Protein AF-A0A355PI67-F1 (afdb_monomer)

Solvent-accessible surface area (backbone atoms only — not comparable to full-atom values): 13854 Å² total; per-residue (Å²): 135,68,58,83,78,66,52,85,68,63,72,88,72,56,87,93,51,73,92,60,83,70,63,85,85,59,64,86,74,69,54,51,28,32,31,43,39,22,40,78,47,79,84,46,43,64,59,50,51,55,49,51,53,61,47,36,57,78,35,84,57,55,44,74,45,84,38,79,30,98,84,62,44,62,33,32,38,36,29,20,75,35,66,70,55,44,54,53,52,50,53,44,43,37,70,77,65,73,45,63,70,45,71,40,78,61,35,44,54,30,44,33,37,30,70,88,75,49,80,46,80,41,60,48,64,77,72,58,71,65,69,90,52,47,67,44,47,19,43,38,30,21,44,32,43,36,40,30,45,65,92,36,45,69,61,52,51,53,53,38,49,76,48,69,32,45,81,76,48,77,44,81,58,86,72,32,31,40,38,33,30,40,31,42,43,63,52,49,61,68,53,41,64,61,51,47,25,59,73,37,76,58,61,41,47,81,48,72,44,85,69,48,75,42,82,49,66,66,40,80,47,80,41,64,60,98,81,43,76,35,61,75,65,33,41,76,42,50,54,93,81,103

Secondary structure (DSSP, 8-state):
--GGGS-TT-----TT---PPPPTT--PPPP-EEEEEEESSGGGHHHHHHHHHHHHHH-TT-EEEEEEETTTEEEEEEEESSHHHHHHHHHHHHHHH---EEEPPPEE-EEEEETTS-EEEES-GGGPPPTTTEEEEEEEEEEEEEEEEGGGHHHHHHHHHHTT-EEEEEEEETTEEEEEEEEEHHHIIIIIHHHHHHHTTT--EEEEEEEEEEE--EEEE--EETTEE-GGG-EEEEGGG-

Structure (mmCIF, N/CA/C/O backbone):
data_AF-A0A355PI67-F1
#
_entry.id   AF-A0A355PI67-F1
#
loop_
_atom_site.group_PDB
_atom_site.id
_atom_site.type_symbol
_atom_site.label_atom_id
_atom_site.label_alt_id
_atom_site.label_comp_id
_atom_site.label_asym_id
_atom_site.label_entity_id
_atom_site.label_seq_id
_atom_site.pdbx_PDB_ins_code
_atom_site.Cartn_x
_atom_site.Cartn_y
_atom_site.Cartn_z
_atom_site.occupancy
_atom_site.B_iso_or_equiv
_atom_site.auth_seq_id
_atom_site.aut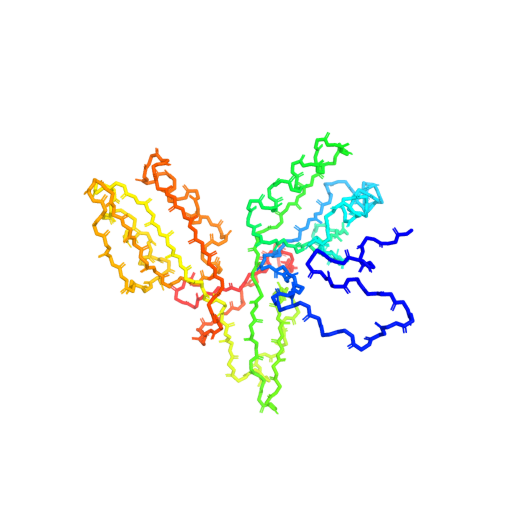h_comp_id
_atom_site.auth_asym_id
_atom_site.auth_atom_id
_atom_site.pdbx_PDB_model_num
ATOM 1 N N . LYS A 1 1 ? 30.418 1.579 0.665 1.00 45.19 1 LYS A N 1
ATOM 2 C CA . LYS A 1 1 ? 30.036 0.902 1.930 1.00 45.19 1 LYS A CA 1
ATOM 3 C C . LYS A 1 1 ? 28.521 0.890 1.939 1.00 45.19 1 LYS A C 1
ATOM 5 O O . LYS A 1 1 ? 27.939 1.943 2.139 1.00 45.19 1 LYS A O 1
ATOM 10 N N . GLU A 1 2 ? 27.931 -0.240 1.571 1.00 54.44 2 GLU A N 1
ATOM 11 C CA . GLU A 1 2 ? 26.489 -0.377 1.358 1.00 54.44 2 GLU A CA 1
ATOM 12 C C . GLU A 1 2 ? 25.744 -0.382 2.691 1.00 54.44 2 GLU A C 1
ATOM 14 O O . GLU A 1 2 ? 26.162 -1.041 3.644 1.00 54.44 2 GLU A O 1
ATOM 19 N N . ILE A 1 3 ? 24.643 0.358 2.753 1.00 58.34 3 ILE A N 1
ATOM 20 C CA . ILE A 1 3 ? 23.847 0.539 3.974 1.00 58.34 3 ILE A CA 1
ATOM 21 C C . ILE A 1 3 ? 23.023 -0.729 4.271 1.00 58.34 3 ILE A C 1
ATOM 23 O O . ILE A 1 3 ? 22.773 -1.054 5.429 1.00 58.34 3 ILE A O 1
ATOM 27 N N . HIS A 1 4 ? 22.787 -1.563 3.250 1.00 62.28 4 HIS A N 1
ATOM 28 C CA . HIS A 1 4 ? 22.242 -2.919 3.383 1.00 62.28 4 HIS A CA 1
ATOM 29 C C . HIS A 1 4 ? 23.135 -3.898 4.170 1.00 62.28 4 HIS A C 1
ATOM 31 O O . HIS A 1 4 ? 22.657 -4.952 4.584 1.00 62.28 4 HIS A O 1
ATOM 37 N N . GLY A 1 5 ? 24.414 -3.576 4.401 1.00 66.62 5 GLY A N 1
ATOM 38 C CA . GLY A 1 5 ? 25.332 -4.433 5.158 1.00 66.62 5 GLY A CA 1
ATOM 39 C C . GLY A 1 5 ? 25.111 -4.427 6.677 1.00 66.62 5 GLY A C 1
ATOM 40 O O . GLY A 1 5 ? 25.683 -5.268 7.367 1.00 66.62 5 GLY A O 1
ATOM 41 N N . ALA A 1 6 ? 24.317 -3.486 7.201 1.00 71.81 6 ALA A N 1
ATOM 42 C CA . ALA A 1 6 ? 24.002 -3.369 8.627 1.00 71.81 6 ALA A CA 1
ATOM 43 C C . ALA A 1 6 ? 22.543 -2.904 8.823 1.00 71.81 6 ALA A C 1
ATOM 45 O O . ALA A 1 6 ? 22.304 -1.732 9.123 1.00 71.81 6 ALA A O 1
ATOM 46 N N . PRO A 1 7 ? 21.557 -3.795 8.617 1.00 71.19 7 PRO A N 1
ATOM 47 C CA . PRO A 1 7 ? 20.151 -3.426 8.692 1.00 71.19 7 PRO A CA 1
ATOM 48 C C . PRO A 1 7 ? 19.729 -3.048 10.121 1.00 71.19 7 PRO A C 1
ATOM 50 O O . PRO A 1 7 ? 20.274 -3.535 11.116 1.00 71.19 7 PRO A O 1
ATOM 53 N N . VAL A 1 8 ? 18.739 -2.157 10.227 1.00 72.94 8 VAL A N 1
ATOM 54 C CA . VAL A 1 8 ? 18.252 -1.642 11.516 1.00 72.94 8 VAL A CA 1
ATOM 55 C C . VAL A 1 8 ? 17.683 -2.785 12.358 1.00 72.94 8 VAL A C 1
ATOM 57 O O . VAL A 1 8 ? 16.780 -3.495 11.925 1.00 72.94 8 VAL A O 1
ATOM 60 N N . GLY A 1 9 ? 18.209 -2.949 13.573 1.00 76.00 9 GLY A N 1
ATOM 61 C CA . GLY A 1 9 ? 17.817 -4.015 14.501 1.00 76.00 9 GLY A CA 1
ATOM 62 C C . GLY A 1 9 ? 18.665 -5.291 14.420 1.00 76.00 9 GLY A C 1
ATOM 63 O O . GLY A 1 9 ? 18.404 -6.218 15.184 1.00 76.00 9 GLY A O 1
ATOM 64 N N . ASP A 1 10 ? 19.670 -5.360 13.540 1.00 78.62 10 ASP A N 1
ATOM 65 C CA . ASP A 1 10 ? 20.583 -6.507 13.475 1.00 78.62 10 ASP A CA 1
ATOM 66 C C . ASP A 1 10 ? 21.558 -6.551 14.668 1.00 78.62 10 ASP A C 1
ATOM 68 O O . ASP A 1 10 ? 21.791 -5.564 15.371 1.00 78.62 10 ASP A O 1
ATOM 72 N N . THR A 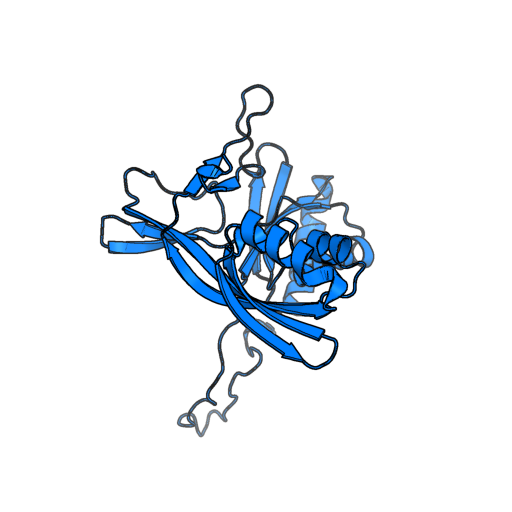1 11 ? 22.140 -7.723 14.915 1.00 82.19 11 THR A N 1
ATOM 73 C CA . THR A 1 11 ? 23.066 -7.969 16.026 1.00 82.19 11 THR A CA 1
ATOM 74 C C . THR A 1 11 ? 24.507 -8.018 15.531 1.00 82.19 11 THR A C 1
ATOM 76 O O . THR A 1 11 ? 24.921 -8.972 14.875 1.00 82.19 11 THR A O 1
ATOM 79 N N . ILE A 1 12 ? 25.311 -7.022 15.910 1.00 83.25 12 ILE A N 1
ATOM 80 C CA . ILE A 1 12 ? 26.750 -7.006 15.621 1.00 83.25 12 ILE A CA 1
ATOM 81 C C . ILE A 1 12 ? 27.499 -7.725 16.750 1.00 83.25 12 ILE A C 1
ATOM 83 O O . ILE A 1 12 ? 27.476 -7.282 17.897 1.00 83.25 12 ILE A O 1
ATOM 87 N N . THR A 1 13 ? 28.198 -8.816 16.422 1.00 86.19 13 THR A N 1
ATOM 88 C CA . THR A 1 13 ? 29.104 -9.523 17.344 1.00 86.19 13 THR A CA 1
ATOM 89 C C . THR A 1 13 ? 30.553 -9.477 16.858 1.00 86.19 13 THR A C 1
ATOM 91 O O . THR A 1 13 ? 30.842 -9.232 15.687 1.00 86.19 13 THR A O 1
ATOM 94 N N . HIS A 1 14 ? 31.492 -9.705 17.773 1.00 84.19 14 HIS A N 1
ATOM 95 C CA . HIS A 1 14 ? 32.915 -9.739 17.469 1.00 84.19 14 HIS A CA 1
ATOM 96 C C . HIS A 1 14 ? 33.284 -11.027 16.712 1.00 84.19 14 HIS A C 1
ATOM 98 O O . HIS A 1 14 ? 32.865 -12.116 17.095 1.00 84.19 14 HIS A O 1
ATOM 104 N N . THR A 1 15 ? 34.156 -10.947 15.699 1.00 83.31 15 THR A N 1
ATOM 105 C CA . THR A 1 15 ? 34.563 -12.109 14.873 1.00 83.31 15 THR A CA 1
ATOM 106 C C . THR A 1 15 ? 35.161 -13.264 15.689 1.00 83.31 15 THR A C 1
ATOM 108 O O . THR A 1 15 ? 35.073 -14.420 15.295 1.00 83.31 15 THR A O 1
ATOM 111 N N . LYS A 1 16 ? 35.768 -12.960 16.846 1.00 85.00 16 LYS A N 1
ATOM 112 C CA . LYS A 1 16 ? 36.339 -13.963 17.772 1.00 85.00 16 LYS A CA 1
ATOM 113 C C . LYS A 1 16 ? 35.292 -14.704 18.620 1.00 85.00 16 LYS A C 1
ATOM 115 O O . LYS A 1 16 ? 35.641 -15.693 19.251 1.00 85.00 16 LYS A O 1
ATOM 120 N N . THR A 1 17 ? 34.050 -14.228 18.656 1.00 75.50 17 THR A N 1
ATOM 121 C CA . THR A 1 17 ? 32.929 -14.812 19.412 1.00 75.50 17 THR A CA 1
ATOM 122 C C . THR A 1 17 ? 31.673 -14.837 18.530 1.00 75.50 17 THR A C 1
ATOM 124 O O . THR A 1 17 ? 30.753 -14.044 18.745 1.00 75.50 17 THR A O 1
ATOM 127 N N . PRO A 1 18 ? 31.642 -15.706 17.502 1.00 73.31 18 PRO A N 1
ATOM 128 C CA . PRO A 1 18 ? 30.525 -15.794 16.560 1.00 73.31 18 PRO A CA 1
ATOM 129 C C . PRO A 1 18 ? 29.272 -16.447 17.165 1.00 73.31 18 PRO A C 1
ATOM 131 O O . PRO A 1 18 ? 28.170 -16.178 16.699 1.00 73.31 18 PRO A O 1
ATOM 134 N N . ASP A 1 19 ? 29.418 -17.238 18.231 1.00 76.94 19 ASP A N 1
ATOM 135 C CA . ASP A 1 19 ? 28.331 -18.001 18.863 1.00 76.94 19 ASP A CA 1
ATOM 136 C C . ASP A 1 19 ? 27.479 -17.162 19.836 1.00 76.94 19 ASP A C 1
ATOM 138 O O . ASP A 1 19 ? 27.103 -17.616 20.918 1.00 76.94 19 ASP A O 1
ATOM 142 N N . VAL A 1 20 ? 27.190 -15.907 19.480 1.00 79.44 20 VAL A N 1
ATOM 143 C CA . VAL A 1 20 ? 26.272 -15.053 20.244 1.00 79.44 20 VAL A CA 1
ATOM 144 C C . VAL A 1 20 ? 24.878 -15.171 19.627 1.00 79.44 20 VAL A C 1
ATOM 146 O O . VAL A 1 20 ? 24.725 -14.925 18.427 1.00 79.44 20 VAL A O 1
ATOM 149 N N . PRO A 1 21 ? 23.846 -15.541 20.406 1.00 79.31 21 PRO A N 1
ATOM 150 C CA . PRO A 1 21 ? 22.484 -15.587 19.897 1.00 79.31 21 PRO A CA 1
ATOM 151 C C . PRO A 1 21 ? 22.052 -14.192 19.432 1.00 79.31 21 PRO A C 1
ATOM 153 O O . PRO A 1 21 ? 22.265 -13.199 20.130 1.00 79.31 21 PRO A O 1
ATOM 156 N N . ARG A 1 22 ? 21.442 -14.124 18.244 1.00 83.00 22 ARG A N 1
ATOM 157 C CA . ARG A 1 22 ? 20.882 -12.877 17.710 1.00 83.00 22 ARG A CA 1
ATOM 158 C C . ARG A 1 22 ? 19.810 -12.347 18.654 1.00 83.00 22 ARG A C 1
ATOM 160 O O . ARG A 1 22 ? 19.047 -13.128 19.229 1.00 83.00 22 ARG A O 1
ATOM 167 N N . LEU A 1 23 ? 19.733 -11.027 18.782 1.00 83.31 23 LEU A N 1
ATOM 168 C CA . LEU A 1 23 ? 18.647 -10.398 19.517 1.00 83.31 23 LEU A CA 1
ATOM 169 C C . LEU A 1 23 ? 17.306 -10.746 18.849 1.00 83.31 23 LEU A C 1
ATOM 171 O O . LEU A 1 23 ? 17.205 -10.736 17.617 1.00 83.31 23 LEU A O 1
ATOM 175 N N . PRO A 1 24 ? 16.276 -11.089 19.640 1.00 81.31 24 PRO A N 1
ATOM 176 C CA . PRO A 1 24 ? 14.957 -11.374 19.101 1.00 81.31 24 PRO A CA 1
ATOM 177 C C . PRO A 1 24 ? 14.339 -10.101 18.509 1.00 81.31 24 PRO A C 1
ATOM 179 O O . PRO A 1 24 ? 14.561 -9.003 19.012 1.00 81.31 24 PRO A O 1
ATOM 182 N N . GLY A 1 25 ? 13.525 -10.260 17.464 1.00 74.75 25 GLY A N 1
ATOM 183 C CA . GLY A 1 25 ? 12.721 -9.170 16.900 1.00 74.75 25 GLY A CA 1
ATOM 184 C C . GLY A 1 25 ? 13.274 -8.514 15.634 1.00 74.75 25 GLY A C 1
ATOM 185 O O . GLY A 1 25 ? 12.564 -7.713 15.036 1.00 74.75 25 GLY A O 1
ATOM 186 N N . PHE A 1 26 ? 14.475 -8.873 15.167 1.00 76.25 26 PHE A N 1
ATOM 187 C CA . PHE A 1 26 ? 14.932 -8.422 13.851 1.00 76.25 26 PHE A CA 1
ATOM 188 C C . PHE A 1 26 ? 14.093 -9.060 12.736 1.00 76.25 26 PHE A C 1
ATOM 190 O O . PHE A 1 26 ? 14.072 -10.284 12.579 1.00 76.25 26 PHE A O 1
ATOM 197 N N . GLN A 1 27 ? 13.431 -8.224 11.939 1.00 68.38 27 GLN A N 1
ATOM 198 C CA . GLN A 1 27 ? 12.746 -8.619 10.714 1.00 68.38 27 GLN A CA 1
ATOM 199 C C . GLN A 1 27 ? 13.086 -7.611 9.622 1.00 68.38 27 GLN A C 1
ATOM 201 O O . GLN A 1 27 ? 13.019 -6.402 9.846 1.00 68.38 27 GLN A O 1
ATOM 206 N N . LYS A 1 28 ? 13.439 -8.100 8.427 1.00 69.94 28 LYS A N 1
ATOM 207 C CA . LYS A 1 28 ? 13.579 -7.220 7.266 1.00 69.94 28 LYS A CA 1
ATOM 208 C C . LYS A 1 28 ? 12.187 -6.701 6.916 1.00 69.94 28 LYS A C 1
ATOM 210 O O . LYS A 1 28 ? 11.307 -7.493 6.574 1.00 69.94 28 LYS A O 1
ATOM 215 N N . VAL A 1 29 ? 12.001 -5.389 7.025 1.00 73.56 29 VAL A N 1
ATOM 216 C CA . VAL A 1 29 ? 10.734 -4.748 6.681 1.00 73.56 29 VAL A CA 1
ATOM 217 C C . VAL A 1 29 ? 10.523 -4.903 5.178 1.00 73.56 29 VAL A C 1
ATOM 219 O O . VAL A 1 29 ? 11.394 -4.539 4.391 1.00 73.56 29 VAL A O 1
ATOM 222 N N . LYS A 1 30 ? 9.405 -5.520 4.790 1.00 79.38 30 LYS A N 1
ATOM 223 C CA . LYS A 1 30 ? 9.020 -5.669 3.385 1.00 79.38 30 LYS A CA 1
ATOM 224 C C . LYS A 1 30 ? 8.110 -4.507 2.986 1.00 79.38 30 LYS A C 1
ATOM 226 O O . LYS A 1 30 ? 7.252 -4.143 3.796 1.00 79.38 30 LYS A O 1
ATOM 231 N N . PRO A 1 31 ? 8.242 -3.970 1.764 1.00 83.81 31 PRO A N 1
ATOM 232 C CA . PRO A 1 31 ? 7.286 -3.003 1.250 1.00 83.81 31 PRO A CA 1
ATOM 233 C C . PRO A 1 31 ? 5.869 -3.583 1.233 1.00 83.81 31 PRO A C 1
ATOM 235 O O . PRO A 1 31 ? 5.661 -4.739 0.857 1.00 83.81 31 PRO A O 1
ATOM 238 N N . GLN A 1 32 ? 4.897 -2.780 1.656 1.00 83.44 32 GLN A N 1
ATOM 239 C CA . GLN A 1 32 ? 3.478 -3.152 1.663 1.00 83.44 32 GLN A CA 1
ATOM 240 C C . GLN A 1 32 ? 2.720 -2.523 0.492 1.00 83.44 32 GLN A C 1
ATOM 242 O O . GLN A 1 32 ? 1.732 -3.084 0.019 1.00 83.44 32 GLN A O 1
ATOM 247 N N . VAL A 1 33 ? 3.211 -1.383 0.003 1.00 88.75 33 VAL A N 1
ATOM 248 C CA . VAL A 1 33 ? 2.609 -0.598 -1.074 1.00 88.75 33 VAL A CA 1
ATOM 249 C C . VAL A 1 33 ? 3.596 -0.489 -2.225 1.00 88.75 33 VAL A C 1
ATOM 251 O O . VAL A 1 33 ? 4.778 -0.268 -1.995 1.00 88.75 33 VAL A O 1
ATOM 254 N N . TYR A 1 34 ? 3.120 -0.617 -3.457 1.00 90.75 34 TYR A N 1
ATOM 255 C CA . TYR A 1 34 ? 3.920 -0.441 -4.665 1.00 90.75 34 TYR A CA 1
ATOM 256 C C . TYR A 1 34 ? 3.237 0.520 -5.628 1.00 90.75 34 TYR A C 1
ATOM 258 O O . TYR A 1 34 ? 2.042 0.376 -5.885 1.00 90.75 34 TYR A O 1
ATOM 266 N N . ALA A 1 35 ? 3.998 1.427 -6.229 1.00 91.25 35 ALA A N 1
ATOM 267 C CA . ALA A 1 35 ? 3.526 2.292 -7.306 1.00 91.25 35 ALA A CA 1
ATOM 268 C C . ALA A 1 35 ? 4.565 2.346 -8.431 1.00 91.25 35 ALA A C 1
ATOM 270 O O . ALA A 1 35 ? 5.763 2.200 -8.187 1.00 91.25 35 ALA A O 1
ATOM 271 N N . GLY A 1 36 ? 4.102 2.507 -9.668 1.00 91.75 36 GLY A N 1
ATOM 272 C CA . GLY A 1 36 ? 4.964 2.869 -10.785 1.00 91.75 36 GLY A CA 1
ATOM 273 C C . GLY A 1 36 ? 5.205 4.374 -10.763 1.00 91.75 36 GLY A C 1
ATOM 274 O O . GLY A 1 36 ? 4.257 5.141 -10.606 1.00 91.75 36 GLY A O 1
ATOM 275 N N . MET A 1 37 ? 6.455 4.790 -10.904 1.00 93.50 37 MET A N 1
ATOM 276 C CA . MET A 1 37 ? 6.861 6.188 -11.013 1.00 93.50 37 MET A CA 1
ATOM 277 C C . MET A 1 37 ? 7.596 6.377 -12.337 1.00 93.50 37 MET A C 1
ATOM 279 O O . MET A 1 37 ? 8.532 5.633 -12.639 1.00 93.50 37 MET A O 1
ATOM 283 N N . PHE A 1 38 ? 7.167 7.355 -13.127 1.00 93.44 38 PHE A N 1
ATOM 284 C CA . PHE A 1 38 ? 7.669 7.610 -14.477 1.00 93.44 38 PHE A CA 1
ATOM 285 C C . PHE A 1 38 ? 7.984 9.098 -14.630 1.00 93.44 38 PHE A C 1
ATOM 287 O O . PHE A 1 38 ? 7.148 9.914 -14.250 1.00 93.44 38 PHE A O 1
ATOM 294 N N . PRO A 1 39 ? 9.144 9.485 -15.173 1.00 94.19 39 PRO A N 1
ATOM 295 C CA . PRO A 1 39 ? 9.415 10.884 -15.451 1.00 94.19 39 PRO A CA 1
ATOM 296 C C . PRO A 1 39 ? 8.520 11.386 -16.590 1.00 94.19 39 PRO A C 1
ATOM 298 O O . PRO A 1 39 ? 8.202 10.647 -17.525 1.00 94.19 39 PRO A O 1
ATOM 301 N N . VAL A 1 40 ? 8.108 12.653 -16.524 1.00 91.75 40 VAL A N 1
ATOM 302 C CA . VAL A 1 40 ? 7.328 13.289 -17.602 1.00 91.75 40 VAL A CA 1
ATOM 303 C C . VAL A 1 40 ? 8.169 13.411 -18.879 1.00 91.75 40 VAL A C 1
ATOM 305 O O . VAL A 1 40 ? 7.646 13.243 -19.983 1.00 91.75 40 VAL A O 1
ATOM 308 N N . SER A 1 41 ? 9.470 13.680 -18.732 1.00 90.88 41 SER A N 1
ATOM 309 C CA . SER A 1 41 ? 10.442 13.704 -19.824 1.00 90.88 41 SER A CA 1
ATOM 310 C C . SER A 1 41 ? 11.319 12.454 -19.800 1.00 90.88 41 SER A C 1
ATOM 312 O O . SER A 1 41 ? 11.886 12.095 -18.772 1.00 90.88 41 SER A O 1
ATOM 314 N N . ALA A 1 42 ? 11.497 11.807 -20.954 1.00 87.06 42 ALA A N 1
ATOM 315 C CA . ALA A 1 42 ? 12.375 10.641 -21.067 1.00 87.06 42 ALA A CA 1
ATOM 316 C C . ALA A 1 42 ? 13.859 10.975 -20.814 1.00 87.06 42 ALA A C 1
ATOM 318 O O . ALA A 1 42 ? 14.628 10.084 -20.453 1.00 87.06 42 ALA A O 1
ATOM 319 N N . ASP A 1 43 ? 14.247 12.241 -20.988 1.00 90.69 43 ASP A N 1
ATOM 320 C CA . ASP A 1 43 ? 15.616 12.707 -20.748 1.00 90.69 43 ASP A CA 1
ATOM 321 C C . ASP A 1 43 ? 15.986 12.647 -19.252 1.00 90.69 43 ASP A C 1
ATOM 323 O O . ASP A 1 43 ? 17.150 12.422 -18.922 1.00 90.69 43 ASP A O 1
ATOM 327 N N . ASP A 1 44 ? 14.994 12.731 -18.356 1.00 93.00 44 ASP A N 1
ATOM 328 C CA . ASP A 1 44 ? 15.194 12.751 -16.900 1.00 93.00 44 ASP A CA 1
ATOM 329 C C . ASP A 1 44 ? 15.317 11.341 -16.295 1.00 93.00 44 ASP A C 1
ATOM 331 O O . ASP A 1 44 ? 15.492 11.188 -15.088 1.00 93.00 44 ASP A O 1
ATOM 335 N N . TYR A 1 45 ? 15.228 10.277 -17.102 1.00 93.12 45 TYR A N 1
ATOM 336 C CA . TYR A 1 45 ? 15.271 8.897 -16.601 1.00 93.12 45 TYR A CA 1
ATOM 337 C C . TYR A 1 45 ? 16.583 8.566 -15.870 1.00 93.12 45 TYR A C 1
ATOM 339 O O . TYR A 1 45 ? 16.569 7.904 -14.829 1.00 93.12 45 TYR A O 1
ATOM 347 N N . GLU A 1 46 ? 17.720 9.022 -16.401 1.00 93.50 46 GLU A N 1
ATOM 348 C CA . GLU A 1 46 ? 19.028 8.785 -15.778 1.00 93.50 46 GLU A CA 1
ATOM 349 C C . GLU A 1 46 ? 19.164 9.566 -14.464 1.00 93.50 46 GLU A C 1
ATOM 351 O O . GLU A 1 46 ? 19.590 8.996 -13.458 1.00 93.50 46 GLU A O 1
ATOM 356 N N . ASP A 1 47 ? 18.713 10.823 -14.441 1.00 93.94 47 ASP A N 1
ATOM 357 C CA . ASP A 1 47 ? 18.696 11.650 -13.231 1.00 93.94 47 ASP A CA 1
ATOM 358 C C . ASP A 1 47 ? 17.753 11.067 -12.168 1.00 93.94 47 ASP A C 1
ATOM 360 O O . ASP A 1 47 ? 18.097 11.018 -10.983 1.00 93.94 47 ASP A O 1
ATOM 364 N N . PHE A 1 48 ? 16.603 10.529 -12.586 1.00 95.06 48 PHE A N 1
ATOM 365 C CA . PHE A 1 48 ? 15.661 9.846 -11.707 1.00 95.06 48 PHE A CA 1
ATOM 366 C C . PHE A 1 48 ? 16.253 8.572 -11.095 1.00 95.06 48 PHE A C 1
ATOM 368 O O . PHE A 1 48 ? 16.148 8.362 -9.882 1.00 95.06 48 PHE A O 1
ATOM 375 N N . ARG A 1 49 ? 16.935 7.741 -11.893 1.00 94.44 49 ARG A N 1
ATOM 376 C CA . ARG A 1 49 ? 17.637 6.551 -11.387 1.00 94.44 49 ARG A CA 1
ATOM 377 C C . ARG A 1 49 ? 18.684 6.932 -10.342 1.00 94.44 49 ARG A C 1
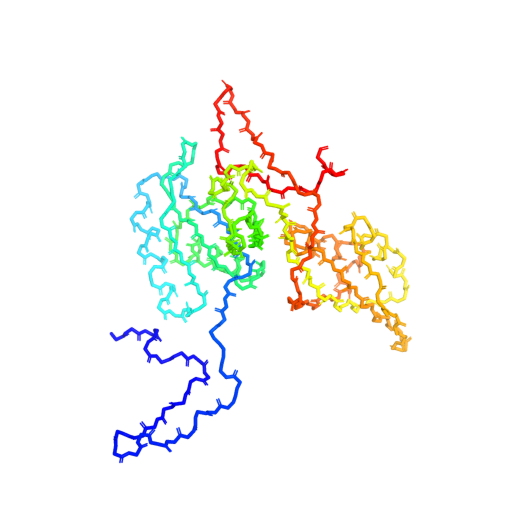ATOM 379 O O . ARG A 1 49 ? 18.730 6.334 -9.266 1.00 94.44 49 ARG A O 1
ATOM 386 N N . ASP A 1 50 ? 19.504 7.931 -10.647 1.00 93.50 50 ASP A N 1
ATOM 387 C CA . ASP A 1 50 ? 20.576 8.384 -9.764 1.00 93.50 50 ASP A CA 1
ATOM 388 C C . ASP A 1 50 ? 20.016 9.014 -8.470 1.00 93.50 50 ASP A C 1
ATOM 390 O O . ASP A 1 50 ? 20.606 8.871 -7.392 1.00 93.50 50 ASP A O 1
ATOM 394 N N . ALA A 1 51 ? 18.863 9.689 -8.542 1.00 94.25 51 ALA A N 1
ATOM 395 C CA . ALA A 1 51 ? 18.144 10.203 -7.379 1.00 94.25 51 ALA A CA 1
ATOM 396 C C . ALA A 1 51 ? 17.605 9.069 -6.490 1.00 94.25 51 ALA A C 1
ATOM 398 O O . ALA A 1 51 ? 17.829 9.091 -5.275 1.00 94.25 51 ALA A O 1
ATOM 399 N N . LEU A 1 52 ? 16.968 8.048 -7.078 1.00 93.25 52 LEU A N 1
ATOM 400 C CA . LEU A 1 52 ? 16.500 6.860 -6.352 1.00 93.25 52 LEU A CA 1
ATOM 401 C C . LEU A 1 52 ? 17.649 6.113 -5.674 1.00 93.25 52 LEU A C 1
ATOM 403 O O . LEU A 1 52 ? 17.510 5.711 -4.519 1.00 93.25 52 LEU A O 1
ATOM 407 N N . GLU A 1 53 ? 18.798 5.969 -6.336 1.00 91.00 53 GLU A N 1
ATOM 408 C CA . GLU A 1 53 ? 19.977 5.336 -5.739 1.00 91.00 53 GLU A CA 1
ATOM 409 C C . GLU A 1 53 ? 20.471 6.121 -4.515 1.00 91.00 53 GLU A C 1
ATOM 411 O O . GLU A 1 53 ? 20.680 5.545 -3.444 1.00 91.00 53 GLU A O 1
ATOM 416 N N . LYS A 1 54 ? 20.578 7.452 -4.620 1.00 90.88 54 LYS A N 1
ATOM 417 C CA . LYS A 1 54 ? 20.960 8.323 -3.491 1.00 90.88 54 LYS A CA 1
ATOM 418 C C . LYS A 1 54 ? 19.953 8.271 -2.339 1.00 90.88 54 LYS A C 1
ATOM 420 O O . LYS A 1 54 ? 20.353 8.323 -1.173 1.00 90.88 54 LYS A O 1
ATOM 425 N N . LEU A 1 55 ? 18.660 8.173 -2.640 1.00 90.06 55 LEU A N 1
ATOM 426 C CA . LEU A 1 55 ? 17.598 8.026 -1.642 1.00 90.06 55 LEU A CA 1
ATOM 427 C C . LEU A 1 55 ? 17.656 6.661 -0.953 1.00 90.06 55 LEU A C 1
ATOM 429 O O . LEU A 1 55 ? 17.652 6.620 0.277 1.00 90.06 55 LEU A O 1
ATOM 433 N N . ALA A 1 56 ? 17.811 5.576 -1.712 1.00 87.50 56 ALA A N 1
ATOM 434 C CA . ALA A 1 56 ? 17.907 4.209 -1.197 1.00 87.50 56 ALA A CA 1
ATOM 435 C C . ALA A 1 56 ? 19.150 3.976 -0.326 1.00 87.50 56 ALA A C 1
ATOM 437 O O . ALA A 1 56 ? 19.150 3.109 0.548 1.00 87.50 56 ALA A O 1
ATOM 438 N N . LEU A 1 57 ? 20.209 4.775 -0.505 1.00 84.44 57 LEU A N 1
ATOM 439 C CA . LEU A 1 57 ? 21.318 4.784 0.446 1.00 84.44 57 LEU A CA 1
ATOM 440 C C . LEU A 1 57 ? 20.827 5.203 1.843 1.00 84.44 57 LEU A C 1
ATOM 442 O O . LEU A 1 57 ? 21.127 4.549 2.837 1.00 84.44 57 LEU A O 1
ATOM 446 N N . ASN A 1 58 ? 20.047 6.275 1.939 1.00 83.00 58 ASN A N 1
ATOM 447 C CA . ASN A 1 58 ? 19.578 6.772 3.232 1.00 83.00 58 ASN A CA 1
ATOM 448 C C . ASN A 1 58 ? 18.383 5.980 3.782 1.00 83.00 58 ASN A C 1
ATOM 450 O O . ASN A 1 58 ? 18.241 5.874 5.000 1.00 83.00 58 ASN A O 1
ATOM 454 N N . ASP A 1 59 ? 17.551 5.425 2.901 1.00 84.06 59 ASP A N 1
ATOM 455 C CA . ASP A 1 59 ? 16.355 4.673 3.261 1.00 84.06 59 ASP A CA 1
ATOM 456 C C . ASP A 1 59 ? 16.464 3.198 2.862 1.00 84.06 59 ASP A C 1
ATOM 458 O O . ASP A 1 59 ? 16.208 2.806 1.725 1.00 84.06 59 ASP A O 1
ATOM 462 N N . ALA A 1 60 ? 16.806 2.357 3.839 1.00 75.88 60 ALA A N 1
ATOM 463 C CA . ALA A 1 60 ? 16.955 0.918 3.643 1.00 75.88 60 ALA A CA 1
ATOM 464 C C . ALA A 1 60 ? 15.629 0.169 3.388 1.00 75.88 60 ALA A C 1
ATOM 466 O O . ALA A 1 60 ? 15.669 -1.040 3.141 1.00 75.88 60 ALA A O 1
ATOM 467 N N . SER A 1 61 ? 14.476 0.842 3.500 1.00 81.38 61 SER A N 1
ATOM 468 C CA . SER A 1 61 ? 13.154 0.266 3.229 1.00 81.38 61 SER A CA 1
ATOM 469 C C . SER A 1 61 ? 12.664 0.506 1.802 1.00 81.38 61 SER A C 1
ATOM 471 O O . SER A 1 61 ? 11.727 -0.164 1.365 1.00 81.38 61 SER A O 1
ATOM 473 N N . LEU A 1 62 ? 13.303 1.430 1.078 1.00 87.19 62 LEU A N 1
ATOM 474 C CA . LEU A 1 62 ? 12.997 1.726 -0.312 1.00 87.19 62 LEU A CA 1
ATOM 475 C C . LEU A 1 62 ? 13.536 0.602 -1.204 1.00 87.19 62 LEU A C 1
ATOM 477 O O . LEU A 1 62 ? 14.743 0.385 -1.303 1.00 87.19 62 LEU A O 1
ATOM 481 N N . GLU A 1 63 ? 12.635 -0.112 -1.870 1.00 88.19 63 GLU A N 1
ATOM 482 C CA . GLU A 1 63 ? 12.985 -1.090 -2.901 1.00 88.19 63 GLU A CA 1
ATOM 483 C C . GLU A 1 63 ? 12.476 -0.566 -4.245 1.00 88.19 63 GLU A C 1
ATOM 485 O O . GLU A 1 63 ? 11.360 -0.061 -4.324 1.00 88.19 63 GLU A O 1
ATOM 490 N N . TYR A 1 64 ? 13.273 -0.665 -5.307 1.00 92.06 64 TYR A N 1
ATOM 491 C CA . TYR A 1 64 ? 12.847 -0.256 -6.642 1.00 92.06 64 TYR A CA 1
ATOM 492 C C . TYR A 1 64 ? 13.370 -1.220 -7.708 1.00 92.06 64 TYR A C 1
ATOM 494 O O . TYR A 1 64 ? 14.474 -1.754 -7.595 1.00 92.06 64 TYR A O 1
ATOM 502 N N . GLU A 1 65 ? 12.569 -1.454 -8.744 1.00 91.06 65 GLU A N 1
ATOM 503 C CA . GLU A 1 65 ? 12.950 -2.226 -9.929 1.00 91.06 65 GLU A CA 1
ATOM 504 C C . GLU A 1 65 ? 12.629 -1.426 -11.203 1.00 91.06 65 GLU A C 1
ATOM 506 O O . GLU A 1 65 ? 11.608 -0.735 -11.235 1.00 91.06 65 GLU A O 1
ATOM 511 N N . PRO A 1 66 ? 13.470 -1.481 -12.254 1.00 91.81 66 PRO A N 1
ATOM 512 C CA . PRO A 1 66 ? 13.146 -0.853 -13.530 1.00 91.81 66 PRO A CA 1
ATOM 513 C C . PRO A 1 66 ? 11.836 -1.407 -14.096 1.00 91.81 66 PRO A C 1
ATOM 515 O O . PRO A 1 66 ? 11.628 -2.623 -14.132 1.00 91.81 66 PRO A O 1
ATOM 518 N N . GLU A 1 67 ? 10.974 -0.517 -14.572 1.00 88.00 67 GLU A N 1
ATOM 519 C CA . GLU A 1 67 ? 9.697 -0.852 -15.194 1.00 88.00 67 GLU A CA 1
ATOM 520 C C . GLU A 1 67 ? 9.574 -0.108 -16.526 1.00 88.00 67 GLU A C 1
ATOM 522 O O . GLU A 1 67 ? 9.919 1.066 -16.636 1.00 88.00 67 GLU A O 1
ATOM 527 N N . ASN A 1 68 ? 9.097 -0.802 -17.559 1.00 86.81 68 ASN A N 1
ATOM 528 C CA . ASN A 1 68 ? 8.822 -0.197 -18.855 1.00 86.81 68 ASN A CA 1
ATOM 529 C C . ASN A 1 68 ? 7.322 -0.268 -19.128 1.00 86.81 68 ASN A C 1
ATOM 531 O O . ASN A 1 68 ? 6.729 -1.344 -19.039 1.00 86.81 68 ASN A O 1
ATOM 535 N N . SER A 1 69 ? 6.736 0.875 -19.458 1.00 83.50 69 SER A N 1
ATOM 536 C CA . SER A 1 69 ? 5.332 1.024 -19.809 1.00 83.50 69 SER A CA 1
ATOM 537 C C . SER A 1 69 ? 5.218 1.499 -21.248 1.00 83.50 69 SER A C 1
ATOM 539 O O . SER A 1 69 ? 5.818 2.506 -21.618 1.00 83.50 69 SER A O 1
ATOM 541 N N . ASP A 1 70 ? 4.377 0.843 -22.044 1.00 79.88 70 ASP A N 1
ATOM 542 C CA . ASP A 1 70 ? 4.155 1.238 -23.440 1.00 79.88 70 ASP A CA 1
ATOM 543 C C . ASP A 1 70 ? 3.614 2.673 -23.574 1.00 79.88 70 ASP A C 1
ATOM 545 O O . ASP A 1 70 ? 3.874 3.347 -24.570 1.00 79.88 70 ASP A O 1
ATOM 549 N N . ALA A 1 71 ? 2.880 3.159 -22.565 1.00 78.56 71 ALA A N 1
ATOM 550 C CA . ALA A 1 71 ? 2.277 4.493 -22.578 1.00 78.56 71 ALA A CA 1
ATOM 551 C C . ALA A 1 71 ? 3.097 5.556 -21.834 1.00 78.56 71 ALA A C 1
ATOM 553 O O . ALA A 1 71 ? 3.056 6.723 -22.215 1.00 78.56 71 ALA A O 1
ATOM 554 N N . LEU A 1 72 ? 3.795 5.171 -20.759 1.00 84.56 72 LEU A N 1
ATOM 555 C CA . LEU A 1 72 ? 4.518 6.105 -19.880 1.00 84.56 72 LEU A CA 1
ATOM 556 C C . LEU A 1 72 ? 6.040 6.062 -20.083 1.00 84.56 72 LEU A C 1
ATOM 558 O O . LEU A 1 72 ? 6.757 6.870 -19.504 1.00 84.56 72 LEU A O 1
ATOM 562 N N . GLY A 1 73 ? 6.536 5.144 -20.912 1.00 87.88 73 GLY A N 1
ATOM 563 C CA . GLY A 1 73 ? 7.957 4.961 -21.167 1.00 87.88 73 GLY A CA 1
ATOM 564 C C . GLY A 1 73 ? 8.687 4.270 -20.016 1.00 87.88 73 GLY A C 1
ATOM 565 O O . GLY A 1 73 ? 8.135 3.424 -19.307 1.00 87.88 73 GLY A O 1
ATOM 566 N N . PHE A 1 74 ? 9.962 4.620 -19.861 1.00 91.00 74 PHE A N 1
ATOM 567 C CA . PHE A 1 74 ? 10.843 4.034 -18.857 1.00 91.00 74 PHE A CA 1
ATOM 568 C C . PHE A 1 74 ? 10.645 4.695 -17.497 1.00 91.00 74 PHE A C 1
ATOM 570 O O . PHE A 1 74 ? 10.697 5.915 -17.378 1.00 91.00 74 PHE A O 1
ATOM 577 N N . GLY A 1 75 ? 10.474 3.882 -16.464 1.00 93.00 75 GLY A N 1
ATOM 578 C CA . GLY A 1 75 ? 10.349 4.332 -15.088 1.00 93.00 75 GLY A CA 1
ATOM 579 C C . GLY A 1 75 ? 10.764 3.244 -14.111 1.00 93.00 75 GLY A C 1
ATOM 580 O O . GLY A 1 75 ? 11.524 2.328 -14.443 1.00 93.00 75 GLY A O 1
ATOM 581 N N . PHE A 1 76 ? 10.260 3.346 -12.889 1.00 93.31 76 PHE A N 1
ATOM 582 C CA . PHE A 1 76 ? 10.571 2.409 -11.820 1.00 93.31 76 PHE A CA 1
ATOM 583 C C . PHE A 1 76 ? 9.311 1.990 -11.082 1.00 93.31 76 PHE A C 1
ATOM 585 O O . PHE A 1 76 ? 8.470 2.815 -10.724 1.00 93.31 76 PHE A O 1
ATOM 592 N N . ARG A 1 77 ? 9.224 0.698 -10.779 1.00 91.62 77 ARG A N 1
ATOM 593 C CA . ARG A 1 77 ? 8.297 0.180 -9.782 1.00 91.62 77 ARG A CA 1
ATOM 594 C C . ARG A 1 77 ? 8.944 0.346 -8.421 1.00 91.62 77 ARG A C 1
ATOM 596 O O . ARG A 1 77 ? 9.949 -0.304 -8.140 1.00 91.62 77 ARG A O 1
ATOM 603 N N . VAL A 1 78 ? 8.368 1.189 -7.576 1.00 93.19 78 VAL A N 1
ATOM 604 C CA . VAL A 1 78 ? 8.918 1.517 -6.259 1.00 93.19 78 VAL A CA 1
ATOM 605 C C . VAL A 1 78 ? 8.018 0.943 -5.167 1.00 93.19 78 VAL A C 1
ATOM 607 O O . VAL A 1 78 ? 6.792 1.041 -5.236 1.00 93.19 78 VAL A O 1
ATOM 610 N N . GLY A 1 79 ? 8.635 0.292 -4.185 1.00 92.25 79 GLY A N 1
ATOM 611 C CA . GLY A 1 79 ? 8.012 -0.273 -2.999 1.00 92.25 79 GLY A CA 1
ATOM 612 C C . GLY A 1 79 ? 8.192 0.635 -1.783 1.00 92.25 79 GLY A C 1
ATOM 613 O O . GLY A 1 79 ? 9.295 1.090 -1.482 1.00 92.25 79 GLY A O 1
ATOM 614 N N . PHE A 1 80 ? 7.105 0.841 -1.047 1.00 91.19 80 PHE A N 1
ATOM 615 C CA . PHE A 1 80 ? 7.009 1.699 0.125 1.00 91.19 80 PHE A CA 1
ATOM 616 C C . PHE A 1 80 ? 6.423 0.947 1.327 1.00 91.19 80 PHE A C 1
ATOM 618 O O . PHE A 1 80 ? 5.676 -0.026 1.193 1.00 91.19 80 PHE A O 1
ATOM 625 N N . LEU A 1 81 ? 6.711 1.446 2.531 1.00 87.12 81 LEU A N 1
ATOM 626 C CA . LEU A 1 81 ? 6.119 0.946 3.773 1.00 87.12 81 LEU A CA 1
ATOM 627 C C . LEU A 1 81 ? 4.619 1.248 3.900 1.00 87.12 81 LEU A C 1
ATOM 629 O O . LEU A 1 81 ? 3.914 0.546 4.613 1.00 87.12 81 LEU A O 1
ATOM 633 N N . GLY A 1 82 ? 4.140 2.285 3.214 1.00 85.50 82 GLY A N 1
ATOM 634 C CA . GLY A 1 82 ? 2.759 2.756 3.250 1.00 85.50 82 GLY A CA 1
ATOM 635 C C . GLY A 1 82 ? 2.581 3.996 2.372 1.00 85.50 82 GLY A C 1
ATOM 636 O O . GLY A 1 82 ? 3.543 4.477 1.772 1.00 85.50 82 GLY A O 1
ATOM 637 N N . THR A 1 83 ? 1.364 4.536 2.329 1.00 83.75 83 THR A N 1
ATOM 638 C CA . THR A 1 83 ? 1.011 5.710 1.507 1.00 83.75 83 THR A CA 1
ATOM 639 C C . THR A 1 83 ? 1.772 6.974 1.912 1.00 83.75 83 THR A C 1
ATOM 641 O O . THR A 1 83 ? 2.345 7.635 1.058 1.00 83.75 83 THR A O 1
ATOM 644 N N . LEU A 1 84 ? 1.899 7.259 3.212 1.00 86.25 84 LEU A N 1
ATOM 645 C CA . LEU A 1 84 ? 2.663 8.425 3.680 1.00 86.25 84 LEU A CA 1
ATOM 646 C C . LEU A 1 84 ? 4.151 8.336 3.305 1.00 86.25 84 LEU A C 1
ATOM 648 O O . LEU A 1 84 ? 4.776 9.336 2.968 1.00 86.25 84 LEU A O 1
ATOM 652 N N . HIS A 1 85 ? 4.734 7.135 3.364 1.00 89.94 85 HIS A N 1
ATOM 653 C CA . HIS A 1 85 ? 6.121 6.938 2.946 1.00 89.94 85 HIS A CA 1
ATOM 654 C C . HIS A 1 85 ? 6.288 7.227 1.448 1.00 89.94 85 HIS A C 1
ATOM 656 O O . HIS A 1 85 ? 7.252 7.879 1.061 1.00 89.94 85 HIS A O 1
ATOM 662 N N . MET A 1 86 ? 5.324 6.802 0.627 1.00 90.50 86 MET A N 1
ATOM 663 C CA . MET A 1 86 ? 5.282 7.118 -0.802 1.00 90.50 86 MET A CA 1
ATOM 664 C C . MET A 1 86 ? 5.220 8.629 -1.054 1.00 90.50 86 MET A C 1
ATOM 666 O O . MET A 1 86 ? 6.048 9.137 -1.803 1.00 90.50 86 MET A O 1
ATOM 670 N N . GLU A 1 87 ? 4.316 9.351 -0.386 1.00 88.75 87 GLU A N 1
ATOM 671 C CA . GLU A 1 87 ? 4.188 10.813 -0.518 1.00 88.75 87 GLU A CA 1
ATOM 672 C C . GLU A 1 87 ? 5.481 11.546 -0.141 1.00 88.75 87 GLU A C 1
ATOM 674 O O . GLU A 1 87 ? 5.918 12.446 -0.854 1.00 88.75 87 GLU A O 1
ATOM 679 N N . ILE A 1 88 ? 6.137 11.137 0.952 1.00 92.25 88 ILE A N 1
ATOM 680 C CA . ILE A 1 88 ? 7.411 11.733 1.376 1.00 92.25 88 ILE A CA 1
ATOM 681 C C . ILE A 1 88 ? 8.491 11.510 0.316 1.00 92.25 88 ILE A C 1
ATOM 683 O O . ILE A 1 88 ? 9.223 12.441 -0.009 1.00 92.25 88 ILE A O 1
ATOM 687 N N . ILE A 1 89 ? 8.623 10.290 -0.210 1.00 93.19 89 ILE A N 1
ATOM 688 C CA . ILE A 1 89 ? 9.645 9.984 -1.218 1.00 93.19 89 ILE A CA 1
ATOM 689 C C . ILE A 1 89 ? 9.366 10.738 -2.518 1.00 93.19 89 ILE A C 1
ATOM 691 O O . ILE A 1 89 ? 10.297 11.312 -3.080 1.00 93.19 89 ILE A O 1
ATOM 695 N N . GLN A 1 90 ? 8.106 10.798 -2.954 1.00 92.56 90 GLN A N 1
ATOM 696 C CA . GLN A 1 90 ? 7.706 11.570 -4.127 1.00 92.56 90 GLN A CA 1
ATOM 697 C C . GLN A 1 90 ? 8.054 13.056 -3.964 1.00 92.56 90 GLN A C 1
ATOM 699 O O . GLN A 1 90 ? 8.775 13.604 -4.791 1.00 92.56 90 GLN A O 1
ATOM 704 N N . GLU A 1 91 ? 7.633 13.691 -2.868 1.00 93.75 91 GLU A N 1
ATOM 705 C CA . GLU A 1 91 ? 7.898 15.115 -2.632 1.00 93.75 91 GLU A CA 1
ATOM 706 C C . GLU A 1 91 ? 9.403 15.410 -2.533 1.00 93.75 91 GLU A C 1
ATOM 708 O O . GLU A 1 91 ? 9.874 16.466 -2.954 1.00 93.75 91 GLU A O 1
ATOM 713 N N . ARG A 1 92 ? 10.190 14.478 -1.980 1.00 94.69 92 ARG A N 1
ATOM 714 C CA . ARG A 1 92 ? 11.651 14.614 -1.944 1.00 94.69 92 ARG A CA 1
ATOM 715 C C . ARG A 1 92 ? 12.263 14.527 -3.334 1.00 94.69 92 ARG A C 1
ATOM 717 O O . ARG A 1 92 ? 13.173 15.296 -3.614 1.00 94.69 92 ARG A O 1
ATOM 724 N N . LEU A 1 93 ? 11.790 13.629 -4.194 1.00 93.81 93 LEU A N 1
ATOM 725 C CA . LEU A 1 93 ? 12.254 13.543 -5.580 1.00 93.81 93 LEU A CA 1
ATOM 726 C C . LEU A 1 93 ? 11.941 14.834 -6.348 1.00 93.81 93 LEU A C 1
ATOM 728 O O . LEU A 1 93 ? 12.841 15.404 -6.958 1.00 93.81 93 LEU A O 1
ATOM 732 N N . GLU A 1 94 ? 10.716 15.344 -6.225 1.00 93.06 94 GLU A N 1
ATOM 733 C CA . GLU A 1 94 ? 10.290 16.587 -6.879 1.00 93.06 94 GLU A CA 1
ATOM 734 C C . GLU A 1 94 ? 11.072 17.806 -6.354 1.00 93.06 94 GLU A C 1
ATOM 736 O O . GLU A 1 94 ? 11.592 18.600 -7.131 1.00 93.06 94 GLU A O 1
ATOM 741 N N . ARG A 1 95 ? 11.237 17.952 -5.030 1.00 93.94 95 ARG A N 1
ATOM 742 C CA . ARG A 1 95 ? 11.874 19.148 -4.441 1.00 93.94 95 ARG A CA 1
ATOM 743 C C . ARG A 1 95 ? 13.394 19.110 -4.353 1.00 93.94 95 ARG A C 1
ATOM 745 O O . ARG A 1 95 ? 14.026 20.156 -4.486 1.00 93.94 95 ARG A O 1
ATOM 752 N N . GLU A 1 96 ? 13.985 17.969 -4.002 1.00 93.00 96 GLU A N 1
ATOM 753 C CA . GLU A 1 96 ? 15.439 17.864 -3.792 1.00 93.00 96 GLU A CA 1
ATOM 754 C C . GLU A 1 96 ? 16.187 17.627 -5.108 1.00 93.00 96 GLU A C 1
ATOM 756 O O . GLU A 1 96 ? 17.355 18.010 -5.204 1.00 93.00 96 GLU A O 1
ATOM 761 N N . TYR A 1 97 ? 15.530 17.012 -6.097 1.00 91.81 97 TYR A N 1
ATOM 762 C CA . TYR A 1 97 ? 16.148 16.610 -7.362 1.00 91.81 97 TYR A CA 1
ATOM 763 C C . TYR A 1 97 ? 15.523 17.266 -8.603 1.00 91.81 97 TYR A C 1
ATOM 765 O O . TYR A 1 97 ? 16.041 17.030 -9.687 1.00 91.81 97 TYR A O 1
ATOM 773 N N . ASP A 1 98 ? 14.498 18.118 -8.446 1.00 92.56 98 ASP A N 1
ATOM 774 C CA . ASP A 1 98 ? 13.846 18.871 -9.538 1.00 92.56 98 ASP A CA 1
ATOM 775 C C . ASP A 1 98 ? 13.290 17.952 -10.642 1.00 92.56 98 ASP A C 1
ATOM 777 O O . ASP A 1 98 ? 13.466 18.196 -11.833 1.00 92.56 98 ASP A O 1
ATOM 781 N N . LEU A 1 99 ? 12.665 16.844 -10.229 1.00 93.25 99 LEU A N 1
ATOM 782 C CA . LEU A 1 99 ? 12.110 15.831 -11.128 1.00 93.25 99 LEU A CA 1
ATOM 783 C C . LEU A 1 99 ? 10.589 15.938 -11.204 1.00 93.25 99 LEU A C 1
ATOM 785 O O . LEU A 1 99 ? 9.913 15.757 -10.194 1.00 93.25 99 LEU A O 1
ATOM 789 N N . ASP A 1 100 ? 10.047 16.111 -12.407 1.00 92.31 100 ASP A N 1
ATOM 790 C CA . ASP A 1 100 ? 8.608 16.010 -12.655 1.00 92.31 100 ASP A CA 1
ATOM 791 C C . ASP A 1 100 ? 8.215 14.543 -12.890 1.00 92.31 100 ASP A C 1
ATOM 793 O O . ASP A 1 100 ? 8.552 13.942 -13.918 1.00 92.31 100 ASP A O 1
ATOM 797 N N . LEU A 1 101 ? 7.484 13.956 -11.937 1.00 92.50 101 LEU A N 1
ATOM 798 C CA . LEU A 1 101 ? 7.141 12.533 -11.934 1.00 92.50 101 LEU A CA 1
ATOM 799 C C . LEU A 1 101 ? 5.627 12.293 -12.042 1.00 92.50 101 LEU A C 1
ATOM 801 O O . LEU A 1 101 ? 4.802 12.962 -11.424 1.00 92.50 101 LEU A O 1
ATOM 805 N N . LEU A 1 102 ? 5.262 11.269 -12.807 1.00 91.50 102 LEU A N 1
ATOM 806 C CA . LEU A 1 102 ? 3.934 10.674 -12.869 1.00 91.50 102 LEU A CA 1
ATOM 807 C C . LEU A 1 102 ? 3.914 9.397 -12.029 1.00 91.50 102 LEU A C 1
ATOM 809 O O . LEU A 1 102 ? 4.646 8.447 -12.311 1.00 91.50 102 LEU A O 1
ATOM 813 N N . THR A 1 103 ? 3.027 9.351 -11.040 1.00 90.50 103 THR A N 1
ATOM 814 C CA . THR A 1 103 ? 2.845 8.187 -10.163 1.00 90.50 103 THR A CA 1
ATOM 815 C C . THR A 1 103 ? 1.551 7.456 -10.520 1.00 90.50 103 THR A C 1
ATOM 817 O O . THR A 1 103 ? 0.488 8.069 -10.640 1.00 90.50 103 THR A O 1
ATOM 820 N N . THR A 1 104 ? 1.615 6.136 -10.707 1.00 87.81 104 THR A N 1
ATOM 821 C CA . THR A 1 104 ? 0.424 5.301 -10.921 1.00 87.81 104 THR A CA 1
ATOM 822 C C . THR A 1 104 ? -0.353 5.122 -9.622 1.00 87.81 104 THR A C 1
ATOM 824 O O . THR A 1 104 ? 0.182 5.316 -8.532 1.00 87.81 104 THR A O 1
ATOM 827 N N . ALA A 1 105 ? -1.593 4.639 -9.720 1.00 84.69 105 ALA A N 1
ATOM 828 C CA . ALA A 1 105 ? -2.333 4.225 -8.534 1.00 84.69 105 ALA A CA 1
ATOM 829 C C . ALA A 1 105 ? -1.511 3.207 -7.711 1.00 84.69 105 ALA A C 1
ATOM 831 O O . ALA A 1 105 ? -0.928 2.277 -8.291 1.00 84.69 105 ALA A O 1
ATOM 832 N N . PRO A 1 106 ? -1.434 3.378 -6.381 1.00 88.69 106 PRO A N 1
ATOM 833 C CA . PRO A 1 106 ? -0.713 2.458 -5.527 1.00 88.69 106 PRO A CA 1
ATOM 834 C C . PRO A 1 106 ? -1.430 1.107 -5.473 1.00 88.69 106 PRO A C 1
ATOM 836 O O . PRO A 1 106 ? -2.654 0.997 -5.511 1.00 88.69 106 PRO A O 1
ATOM 839 N N . THR A 1 107 ? -0.639 0.052 -5.375 1.00 88.50 107 THR A N 1
ATOM 840 C CA . THR A 1 107 ? -1.084 -1.341 -5.373 1.00 88.50 107 THR A CA 1
ATOM 841 C C . THR A 1 107 ? -0.492 -2.074 -4.181 1.00 88.50 107 THR A C 1
ATOM 843 O O . THR A 1 107 ? 0.494 -1.638 -3.587 1.00 88.50 107 THR A O 1
ATOM 846 N N . VAL A 1 108 ? -1.089 -3.210 -3.844 1.00 91.31 108 VAL A N 1
ATOM 847 C CA . VAL A 1 108 ? -0.641 -4.077 -2.754 1.00 91.31 108 VAL A CA 1
ATOM 848 C C . VAL A 1 108 ? -0.121 -5.397 -3.308 1.00 91.31 108 VAL A C 1
ATOM 850 O O . VAL A 1 108 ? -0.394 -5.760 -4.453 1.00 91.31 108 VAL A O 1
ATOM 853 N N . VAL A 1 109 ? 0.627 -6.129 -2.488 1.00 91.38 109 VAL A N 1
ATOM 854 C CA . VAL A 1 109 ? 1.075 -7.480 -2.835 1.00 91.38 109 VAL A CA 1
ATOM 855 C C . VAL A 1 109 ? -0.077 -8.456 -2.640 1.00 91.38 109 VAL A C 1
ATOM 857 O O . VAL A 1 109 ? -0.613 -8.555 -1.541 1.00 91.38 109 VAL A O 1
ATOM 860 N N . TYR A 1 110 ? -0.423 -9.205 -3.680 1.00 92.31 110 TYR A N 1
ATOM 861 C CA . TYR A 1 110 ? -1.381 -10.306 -3.623 1.00 92.31 110 TYR A CA 1
ATOM 862 C C . TYR A 1 110 ? -0.662 -11.643 -3.468 1.00 92.31 110 TYR A C 1
ATOM 864 O O . TYR A 1 110 ? 0.450 -11.822 -3.969 1.00 92.31 110 TYR A O 1
ATOM 872 N N . GLU A 1 111 ? -1.313 -12.591 -2.800 1.00 93.75 111 GLU A N 1
ATOM 873 C CA . GLU A 1 111 ? -0.842 -13.968 -2.677 1.00 93.75 111 GLU A CA 1
ATOM 874 C C . GLU A 1 111 ? -1.677 -14.871 -3.596 1.00 93.75 111 GLU A C 1
ATOM 876 O O . GLU A 1 111 ? -2.904 -14.912 -3.512 1.00 93.75 111 GLU A O 1
ATOM 881 N N . LEU A 1 112 ? -1.013 -15.591 -4.494 1.00 93.88 112 LEU A N 1
ATOM 882 C CA . LEU A 1 112 ? -1.627 -16.552 -5.402 1.00 93.88 112 LEU A CA 1
ATOM 883 C C . LEU A 1 112 ? -1.299 -17.960 -4.926 1.00 93.88 112 LEU A C 1
ATOM 885 O O . LEU A 1 112 ? -0.133 -18.355 -4.910 1.00 93.88 112 LEU A O 1
ATOM 889 N N . ALA A 1 113 ? -2.329 -18.719 -4.568 1.00 93.38 113 ALA A N 1
ATOM 890 C CA . ALA A 1 113 ? -2.213 -20.158 -4.400 1.00 93.38 113 ALA A CA 1
ATOM 891 C C . ALA A 1 113 ? -2.382 -20.814 -5.775 1.00 93.38 113 ALA A C 1
ATOM 893 O O . ALA A 1 113 ? -3.441 -20.712 -6.403 1.00 93.38 113 ALA A O 1
ATOM 894 N N . MET A 1 114 ? -1.320 -21.451 -6.252 1.00 92.31 114 MET A N 1
ATOM 895 C CA . MET A 1 114 ? -1.275 -22.136 -7.538 1.00 92.31 114 MET A CA 1
ATOM 896 C C . MET A 1 114 ? -1.804 -23.567 -7.391 1.00 92.31 114 MET A C 1
ATOM 898 O O . MET A 1 114 ? -1.646 -24.193 -6.344 1.00 92.31 114 MET A O 1
ATOM 902 N N . LYS A 1 115 ? -2.371 -24.137 -8.460 1.00 91.25 115 LYS A N 1
ATOM 903 C CA . LYS A 1 115 ? -2.906 -25.519 -8.452 1.00 91.25 115 LYS A CA 1
ATOM 904 C C . LYS A 1 115 ? -1.860 -26.600 -8.176 1.00 91.25 115 LYS A C 1
ATOM 906 O O . LYS A 1 115 ? -2.207 -27.725 -7.826 1.00 91.25 115 LYS A O 1
ATOM 911 N N . ASN A 1 116 ? -0.583 -26.287 -8.380 1.00 89.94 116 ASN A N 1
ATOM 912 C CA . ASN A 1 116 ? 0.531 -27.179 -8.072 1.00 89.94 116 ASN A CA 1
ATOM 913 C C . ASN A 1 116 ? 0.921 -27.161 -6.576 1.00 89.94 116 ASN A C 1
ATOM 915 O O . ASN A 1 116 ? 1.781 -27.942 -6.176 1.00 89.94 116 ASN A O 1
ATOM 919 N N . GLY A 1 117 ? 0.284 -26.311 -5.762 1.00 89.19 117 GLY A N 1
ATOM 920 C CA . GLY A 1 117 ? 0.569 -26.125 -4.340 1.00 89.19 117 GLY A CA 1
ATOM 921 C C . GLY A 1 117 ? 1.585 -25.020 -4.032 1.00 89.19 117 GLY A C 1
ATOM 922 O O . GLY A 1 117 ? 1.818 -24.744 -2.855 1.00 89.19 117 GLY A O 1
ATOM 923 N N . ASP A 1 118 ? 2.168 -24.377 -5.048 1.00 91.25 118 ASP A N 1
ATOM 924 C CA . ASP A 1 118 ? 3.101 -23.268 -4.854 1.00 91.25 118 ASP A CA 1
ATOM 925 C C . ASP A 1 118 ? 2.364 -21.969 -4.503 1.00 91.25 118 ASP A C 1
ATOM 927 O O . ASP A 1 118 ? 1.221 -21.734 -4.906 1.00 91.25 118 ASP A O 1
ATOM 931 N N . ILE A 1 119 ? 3.048 -21.099 -3.759 1.00 92.56 119 ILE A N 1
ATOM 932 C CA . ILE A 1 119 ? 2.565 -19.761 -3.420 1.00 92.56 119 ILE A CA 1
ATOM 933 C C . ILE A 1 119 ? 3.412 -18.732 -4.162 1.00 92.56 119 ILE A C 1
ATOM 935 O O . ILE A 1 119 ? 4.633 -18.686 -3.994 1.00 92.56 119 ILE A O 1
ATOM 939 N N . GLN A 1 120 ? 2.757 -17.883 -4.951 1.00 91.75 120 GLN A N 1
ATOM 940 C CA . GLN A 1 120 ? 3.396 -16.787 -5.672 1.00 91.75 120 GLN A CA 1
ATOM 941 C C . GLN A 1 120 ? 2.891 -15.439 -5.157 1.00 91.75 120 GLN A C 1
ATOM 943 O O . GLN A 1 120 ? 1.692 -15.229 -5.007 1.00 91.75 120 GLN A O 1
ATOM 948 N N . TYR A 1 121 ? 3.809 -14.502 -4.930 1.00 90.75 121 TYR A N 1
ATOM 949 C CA . TYR A 1 121 ? 3.475 -13.128 -4.562 1.00 90.75 121 TYR A CA 1
ATOM 950 C C . TYR A 1 121 ? 3.518 -12.227 -5.792 1.00 90.75 121 TYR A C 1
ATOM 952 O O . TYR A 1 121 ? 4.497 -12.249 -6.541 1.00 90.75 121 TYR A O 1
ATOM 960 N N . VAL A 1 122 ? 2.471 -11.430 -5.996 1.00 89.00 122 VAL A N 1
ATOM 961 C CA . VAL A 1 122 ? 2.339 -10.545 -7.158 1.00 89.00 122 VAL A CA 1
ATOM 962 C C . VAL A 1 122 ? 2.026 -9.128 -6.699 1.00 89.00 122 VAL A C 1
ATOM 964 O O . VAL A 1 122 ? 0.972 -8.868 -6.130 1.00 89.00 122 VAL A O 1
ATOM 967 N N . SER A 1 123 ? 2.951 -8.205 -6.963 1.00 82.69 123 SER A N 1
ATOM 968 C CA . SER A 1 123 ? 2.785 -6.765 -6.726 1.00 82.69 123 SER A CA 1
ATOM 969 C C . SER A 1 123 ? 2.379 -5.996 -7.983 1.00 82.69 123 SER A C 1
ATOM 971 O O . SER A 1 123 ? 1.836 -4.902 -7.883 1.00 82.69 123 SER A O 1
ATOM 973 N N . ASN A 1 124 ? 2.656 -6.543 -9.170 1.00 82.94 124 ASN A N 1
ATOM 974 C CA . ASN A 1 124 ? 2.347 -5.918 -10.451 1.00 82.94 124 ASN A CA 1
ATOM 975 C C . ASN A 1 124 ? 1.222 -6.699 -11.156 1.00 82.94 124 ASN A C 1
ATOM 977 O O . ASN A 1 124 ? 1.432 -7.872 -11.483 1.00 82.94 124 ASN A O 1
ATOM 981 N N . PRO A 1 125 ? 0.061 -6.075 -11.429 1.00 82.94 125 PRO A N 1
ATOM 982 C CA . PRO A 1 125 ? -1.047 -6.706 -12.151 1.00 82.94 125 PRO A CA 1
ATOM 983 C C . PRO A 1 125 ? -0.654 -7.300 -13.510 1.00 82.94 125 PRO A C 1
ATOM 985 O O . PRO A 1 125 ? -1.211 -8.318 -13.927 1.00 82.94 125 PRO A O 1
ATOM 988 N N . SER A 1 126 ? 0.344 -6.724 -14.179 1.00 80.75 126 SER A N 1
ATOM 989 C CA . SER A 1 126 ? 0.847 -7.198 -15.471 1.00 80.75 126 SER A CA 1
ATOM 990 C C . SER A 1 126 ? 1.628 -8.507 -15.364 1.00 80.75 126 SER A C 1
ATOM 992 O O . SER A 1 126 ? 1.649 -9.283 -16.315 1.00 80.75 126 SER A O 1
ATOM 994 N N . LYS A 1 127 ? 2.206 -8.797 -14.189 1.00 83.19 127 LYS A N 1
ATOM 995 C CA . LYS A 1 127 ? 2.928 -10.045 -13.882 1.00 83.19 127 LYS A CA 1
ATOM 996 C C . LYS A 1 127 ? 2.002 -11.161 -13.365 1.00 83.19 127 LYS A C 1
ATOM 998 O O . LYS A 1 127 ? 2.499 -12.191 -12.911 1.00 83.19 127 LYS A O 1
ATOM 1003 N N . LEU A 1 128 ? 0.677 -10.971 -13.399 1.00 85.06 128 LEU A N 1
ATOM 1004 C CA . LEU A 1 128 ? -0.270 -12.030 -13.047 1.00 85.06 128 LEU A CA 1
ATOM 1005 C C . LEU A 1 128 ? -0.111 -13.230 -14.004 1.00 85.06 128 LEU A C 1
ATOM 1007 O O . LEU A 1 128 ? -0.145 -13.029 -15.221 1.00 85.06 128 LEU A O 1
ATOM 1011 N N . PRO A 1 129 ? 0.048 -14.462 -13.483 1.00 84.50 129 PRO A N 1
ATOM 1012 C CA . PRO A 1 129 ? 0.093 -15.670 -14.301 1.00 84.50 129 PRO A CA 1
ATOM 1013 C C . PRO A 1 129 ? -1.275 -15.958 -14.935 1.00 84.50 129 PRO A C 1
ATOM 1015 O O . PRO A 1 129 ? -2.279 -15.310 -14.621 1.00 84.50 129 PRO A O 1
ATOM 1018 N N . ASP A 1 130 ? -1.326 -16.955 -15.822 1.00 83.75 130 ASP A N 1
ATOM 1019 C CA . ASP A 1 130 ? -2.595 -17.420 -16.379 1.00 83.75 130 ASP A CA 1
ATOM 1020 C C . ASP A 1 130 ? -3.521 -17.889 -15.244 1.00 83.75 130 ASP A C 1
ATOM 1022 O O . ASP A 1 130 ? -3.177 -18.758 -14.439 1.00 83.75 130 ASP A O 1
ATOM 1026 N N . MET A 1 131 ? -4.725 -17.315 -15.190 1.00 84.00 131 MET A N 1
ATOM 1027 C CA . MET A 1 131 ? -5.743 -17.647 -14.191 1.00 84.00 131 MET A CA 1
ATOM 1028 C C . MET A 1 131 ? -6.188 -19.112 -14.279 1.00 84.00 131 MET A C 1
ATOM 1030 O O . MET A 1 131 ? -6.773 -19.632 -13.330 1.00 84.00 131 MET A O 1
ATOM 1034 N N . ALA A 1 132 ? -5.901 -19.801 -15.389 1.00 85.50 132 ALA A N 1
ATOM 1035 C CA . ALA A 1 132 ? -6.086 -21.242 -15.503 1.00 85.50 132 ALA A CA 1
ATOM 1036 C C . ALA A 1 132 ? -5.223 -22.041 -14.509 1.00 85.50 132 ALA A C 1
ATOM 1038 O O . ALA A 1 132 ? -5.664 -23.107 -14.068 1.00 85.50 132 ALA A O 1
ATOM 1039 N N . ASP A 1 133 ? -4.050 -21.536 -14.123 1.00 86.94 133 ASP A N 1
ATOM 1040 C CA . ASP A 1 133 ? -3.111 -22.204 -13.210 1.00 86.94 133 ASP A CA 1
ATOM 1041 C C . ASP A 1 133 ? -3.293 -21.779 -11.744 1.00 86.94 133 ASP A C 1
ATOM 1043 O O . ASP A 1 133 ? -2.817 -22.456 -10.827 1.00 86.94 133 ASP A O 1
ATOM 1047 N N . VAL A 1 134 ? -4.031 -20.691 -11.510 1.00 89.25 134 VAL A N 1
ATOM 1048 C CA . VAL A 1 134 ? -4.338 -20.164 -10.177 1.00 89.25 134 VAL A CA 1
ATOM 1049 C C . VAL A 1 134 ? -5.517 -20.933 -9.576 1.00 89.25 134 VAL A C 1
ATOM 1051 O O . VAL A 1 134 ? -6.584 -21.055 -10.178 1.00 89.25 134 VAL A O 1
ATOM 1054 N N . GLU A 1 135 ? -5.338 -21.470 -8.371 1.00 91.00 135 GLU A N 1
ATOM 1055 C CA . GLU A 1 135 ? -6.419 -22.095 -7.603 1.00 91.00 135 GLU A CA 1
ATOM 1056 C C . GLU A 1 135 ? -7.216 -21.041 -6.832 1.00 91.00 135 GLU A C 1
ATOM 1058 O O . GLU A 1 135 ? -8.448 -21.043 -6.848 1.00 91.00 135 GLU A O 1
ATOM 1063 N N . GLN A 1 136 ? -6.513 -20.124 -6.165 1.00 92.00 136 GLN A N 1
ATOM 1064 C CA . GLN A 1 136 ? -7.130 -19.100 -5.334 1.00 92.00 136 GLN A CA 1
ATOM 1065 C C . GLN A 1 136 ? -6.261 -17.845 -5.272 1.00 92.00 136 GLN A C 1
ATOM 1067 O O . GLN A 1 136 ? -5.067 -17.915 -4.988 1.00 92.00 136 GLN A O 1
ATOM 1072 N N . MET A 1 137 ? -6.887 -16.685 -5.473 1.00 93.56 137 MET A N 1
ATOM 1073 C CA . MET A 1 137 ? -6.266 -15.392 -5.195 1.00 93.56 137 MET A CA 1
ATOM 1074 C C . MET A 1 137 ? -6.598 -14.951 -3.774 1.00 93.56 137 MET A C 1
ATOM 1076 O O . MET A 1 137 ? -7.741 -15.083 -3.319 1.00 93.56 137 MET A O 1
ATOM 1080 N N . ARG A 1 138 ? -5.604 -14.409 -3.081 1.00 95.19 138 ARG A N 1
ATOM 1081 C CA . ARG A 1 138 ? -5.738 -13.895 -1.725 1.00 95.19 138 ARG A CA 1
ATOM 1082 C C . ARG A 1 138 ? -5.260 -12.454 -1.666 1.00 95.19 138 ARG A C 1
ATOM 1084 O O . ARG A 1 138 ? -4.188 -12.120 -2.173 1.00 95.19 138 ARG A O 1
ATOM 1091 N N . GLU A 1 139 ? -6.065 -11.601 -1.051 1.00 94.56 139 GLU A N 1
ATOM 1092 C CA . GLU A 1 139 ? -5.706 -10.212 -0.784 1.00 94.56 139 GLU A CA 1
ATOM 1093 C C . GLU A 1 139 ? -5.144 -10.052 0.634 1.00 94.56 139 GLU A C 1
ATOM 1095 O O . GLU A 1 139 ? -5.498 -10.816 1.536 1.00 94.56 139 GLU A O 1
ATOM 1100 N N . PRO A 1 140 ? -4.249 -9.078 0.848 1.00 94.56 140 PRO A N 1
ATOM 1101 C CA . PRO A 1 140 ? -3.775 -8.734 2.179 1.00 94.56 140 PRO A CA 1
ATOM 1102 C C . PRO A 1 140 ? -4.877 -8.029 2.979 1.00 94.56 140 PRO A C 1
ATOM 1104 O O . PRO A 1 140 ? -5.438 -7.025 2.540 1.00 94.56 140 PRO A O 1
ATOM 1107 N N . ILE A 1 141 ? -5.142 -8.529 4.181 1.00 95.88 141 ILE A N 1
ATOM 1108 C CA . ILE A 1 141 ? -6.040 -7.936 5.171 1.00 95.88 141 ILE A CA 1
ATOM 1109 C C . ILE A 1 141 ? -5.206 -7.229 6.232 1.00 95.88 141 ILE A C 1
ATOM 1111 O O . ILE A 1 141 ? -4.217 -7.773 6.737 1.00 95.88 141 ILE A O 1
ATOM 1115 N N . VAL A 1 142 ? -5.624 -6.020 6.589 1.00 94.81 142 VAL A N 1
ATOM 1116 C CA . VAL A 1 142 ? -5.050 -5.242 7.684 1.00 94.81 142 VAL A CA 1
ATOM 1117 C C . VAL A 1 142 ? -6.001 -5.199 8.865 1.00 94.81 142 VAL A C 1
ATOM 1119 O O . VAL A 1 142 ? -7.216 -5.099 8.694 1.00 94.81 142 VAL A O 1
ATOM 1122 N N . ARG A 1 143 ? -5.439 -5.204 10.073 1.00 96.31 143 ARG A N 1
ATOM 1123 C CA . ARG A 1 143 ? -6.155 -4.791 11.277 1.00 96.31 143 ARG A CA 1
ATOM 1124 C C . ARG A 1 143 ? -5.976 -3.289 11.446 1.00 96.31 143 ARG A C 1
ATOM 1126 O O . ARG A 1 143 ? -4.873 -2.829 11.736 1.00 96.31 143 ARG A O 1
ATOM 1133 N N . ALA A 1 144 ? -7.058 -2.548 11.252 1.00 95.31 144 ALA A N 1
ATOM 1134 C CA . ALA A 1 144 ? -7.128 -1.107 11.410 1.00 95.31 144 ALA A CA 1
ATOM 1135 C C . ALA A 1 144 ? -7.709 -0.740 12.782 1.00 95.31 144 ALA A C 1
ATOM 1137 O O . ALA A 1 144 ? -8.776 -1.216 13.168 1.00 95.31 144 ALA A O 1
ATOM 1138 N N . SER A 1 145 ? -7.013 0.133 13.501 1.00 95.81 145 SER A N 1
ATOM 1139 C CA . SER A 1 145 ? -7.470 0.800 14.715 1.00 95.81 145 SER A CA 1
ATOM 1140 C C . SER A 1 145 ? -7.770 2.258 14.379 1.00 95.81 145 SER A C 1
ATOM 1142 O O . SER A 1 145 ? -6.879 3.016 13.988 1.00 95.81 145 SER A O 1
ATOM 1144 N N . ILE A 1 146 ? -9.038 2.645 14.499 1.00 95.88 146 ILE A N 1
ATOM 1145 C CA . ILE A 1 146 ? -9.518 3.987 14.179 1.00 95.88 146 ILE A CA 1
ATOM 1146 C C . ILE A 1 146 ? -10.003 4.649 15.460 1.00 95.88 146 ILE A C 1
ATOM 1148 O O . ILE A 1 146 ? -10.934 4.163 16.098 1.00 95.88 146 ILE A O 1
ATOM 1152 N N . LEU A 1 147 ? -9.404 5.779 15.827 1.00 95.69 147 LEU A N 1
ATOM 1153 C CA . LEU A 1 147 ? -9.844 6.582 16.966 1.00 95.69 147 LEU A CA 1
ATOM 1154 C C . LEU A 1 147 ? -10.577 7.812 16.448 1.00 95.69 147 LEU A C 1
ATOM 1156 O O . LEU A 1 147 ? -10.021 8.580 15.665 1.00 95.69 147 LEU A O 1
ATOM 1160 N N . VAL A 1 148 ? -11.822 8.007 16.874 1.00 95.94 148 VAL A N 1
ATOM 1161 C CA . VAL A 1 148 ? -12.682 9.080 16.359 1.00 95.94 148 VAL A CA 1
ATOM 1162 C C . VAL A 1 148 ? -13.635 9.602 17.448 1.00 95.94 148 VAL A C 1
ATOM 1164 O O . VAL A 1 148 ? -14.051 8.839 18.320 1.00 95.94 148 VAL A O 1
ATOM 1167 N N . PRO A 1 149 ? -14.003 10.898 17.453 1.00 94.62 149 PRO A N 1
ATOM 1168 C CA . PRO A 1 149 ? -15.057 11.413 18.327 1.00 94.62 149 PRO A CA 1
ATOM 1169 C C . PRO A 1 149 ? -16.419 10.758 18.067 1.00 94.62 149 PRO A C 1
ATOM 1171 O O . PRO A 1 149 ? -16.759 10.436 16.926 1.00 94.62 149 PRO A O 1
ATOM 1174 N N . GLN A 1 150 ? -17.242 10.634 19.113 1.00 92.50 150 GLN A N 1
ATOM 1175 C CA . GLN A 1 150 ? -18.551 9.968 19.037 1.00 92.50 150 GLN A CA 1
ATOM 1176 C C . GLN A 1 150 ? -19.487 10.549 17.963 1.00 92.50 150 GLN A C 1
ATOM 1178 O O . GLN A 1 150 ? -20.259 9.812 17.354 1.00 92.50 150 GLN A O 1
ATOM 1183 N N . GLU A 1 151 ? -19.395 11.851 17.695 1.00 93.06 151 GLU A N 1
ATOM 1184 C CA . GLU A 1 151 ? -20.220 12.548 16.701 1.00 93.06 151 GLU A CA 1
ATOM 1185 C C . GLU A 1 151 ? -19.996 12.082 15.250 1.00 93.06 151 GLU A C 1
ATOM 1187 O O . GLU A 1 151 ? -20.905 12.216 14.432 1.00 93.06 151 GLU A O 1
ATOM 1192 N N . PHE A 1 152 ? -18.834 11.498 14.924 1.00 94.62 152 PHE A N 1
ATOM 1193 C CA . PHE A 1 152 ? -18.500 11.061 13.559 1.00 94.62 152 PHE A CA 1
ATOM 1194 C C . PHE A 1 152 ? -18.506 9.539 13.372 1.00 94.62 152 PHE A C 1
ATOM 1196 O O . PHE A 1 152 ? -18.335 9.072 12.246 1.00 94.62 152 PHE A O 1
ATOM 1203 N N . VAL A 1 153 ? -18.724 8.753 14.433 1.00 93.81 153 VAL A N 1
ATOM 1204 C CA . VAL A 1 153 ? -18.623 7.281 14.380 1.00 93.81 153 VAL A CA 1
ATOM 1205 C C . VAL A 1 153 ? -19.518 6.664 13.312 1.00 93.81 153 VAL A C 1
ATOM 1207 O O . VAL A 1 153 ? -19.060 5.793 12.581 1.00 93.81 153 VAL A O 1
ATOM 1210 N N . GLY A 1 154 ? -20.761 7.135 13.172 1.00 94.31 154 GLY A N 1
ATOM 1211 C CA . GLY A 1 154 ? -21.682 6.600 12.164 1.00 94.31 154 GLY A CA 1
ATOM 1212 C C . GLY A 1 154 ? -21.150 6.737 10.733 1.00 94.31 154 GLY A C 1
ATOM 1213 O O . GLY A 1 154 ? -21.242 5.794 9.955 1.00 94.31 154 GLY A O 1
ATOM 1214 N N . ASN A 1 155 ? -20.525 7.875 10.411 1.00 94.69 155 ASN A N 1
ATOM 1215 C CA . ASN A 1 155 ? -19.933 8.105 9.091 1.00 94.69 155 ASN A CA 1
ATOM 1216 C C . ASN A 1 155 ? -18.719 7.197 8.861 1.00 94.69 155 ASN A C 1
ATOM 1218 O O . ASN A 1 155 ? -18.552 6.659 7.771 1.00 94.69 155 ASN A O 1
ATOM 1222 N N . VAL A 1 156 ? -17.883 7.017 9.889 1.00 94.75 156 VAL A N 1
ATOM 1223 C CA . VAL A 1 156 ? -16.689 6.163 9.808 1.00 94.75 156 VAL A CA 1
ATOM 1224 C C . VAL A 1 156 ? -17.063 4.696 9.616 1.00 94.75 156 VAL A C 1
ATOM 1226 O O . VAL A 1 156 ? -16.453 4.028 8.787 1.00 94.75 156 VAL A O 1
ATOM 1229 N N . ILE A 1 157 ? -18.074 4.203 10.336 1.00 95.25 157 ILE A N 1
ATOM 1230 C CA . ILE A 1 157 ? -18.581 2.834 10.167 1.00 95.25 157 ILE A CA 1
ATOM 1231 C C . ILE A 1 157 ? -19.088 2.630 8.740 1.00 95.25 157 ILE A C 1
ATOM 1233 O O . ILE A 1 157 ? -18.687 1.668 8.094 1.00 95.25 157 ILE A O 1
ATOM 1237 N N . ALA A 1 158 ? -19.898 3.560 8.224 1.00 94.88 158 ALA A N 1
ATOM 1238 C CA . ALA A 1 158 ? -20.427 3.468 6.865 1.00 94.88 158 ALA A CA 1
ATOM 1239 C C . ALA A 1 158 ? -19.313 3.416 5.801 1.00 94.88 158 ALA A C 1
ATOM 1241 O O . ALA A 1 158 ? -19.396 2.616 4.872 1.00 94.88 158 ALA A O 1
ATOM 1242 N N . GLU A 1 159 ? -18.251 4.217 5.953 1.00 94.44 159 GLU A N 1
ATOM 1243 C CA . GLU A 1 159 ? -17.087 4.151 5.055 1.00 94.44 159 GLU A CA 1
ATOM 1244 C C . GLU A 1 159 ? -16.352 2.807 5.191 1.00 94.44 159 GLU A C 1
ATOM 1246 O O . GLU A 1 159 ? -16.006 2.198 4.183 1.00 94.44 159 GLU A O 1
ATOM 1251 N N . CYS A 1 160 ? -16.151 2.291 6.410 1.00 94.50 160 CYS A N 1
ATOM 1252 C CA . CYS A 1 160 ? -15.511 0.985 6.606 1.00 94.50 160 CYS A CA 1
ATOM 1253 C C . CYS A 1 160 ? -16.324 -0.154 5.969 1.00 94.50 160 CYS A C 1
ATOM 1255 O O . CYS A 1 160 ? -15.750 -1.015 5.306 1.00 94.50 160 CYS A O 1
ATOM 1257 N N . GLU A 1 161 ? -17.651 -0.148 6.118 1.00 93.00 161 GLU A N 1
ATOM 1258 C CA . GLU A 1 161 ? -18.542 -1.138 5.498 1.00 93.00 161 GLU A CA 1
ATOM 1259 C C . GLU A 1 161 ? -18.518 -1.051 3.966 1.00 93.00 161 GLU A C 1
ATOM 1261 O O . GLU A 1 161 ? -18.424 -2.078 3.291 1.00 93.00 161 GLU A O 1
ATOM 1266 N N . GLN A 1 162 ? -18.517 0.164 3.403 1.00 92.19 162 GLN A N 1
ATOM 1267 C CA . GLN A 1 162 ? -18.386 0.374 1.957 1.00 92.19 162 GLN A CA 1
ATOM 1268 C C . GLN A 1 162 ? -17.072 -0.205 1.406 1.00 92.19 162 GLN A C 1
ATOM 1270 O O . GLN A 1 162 ? -17.018 -0.674 0.270 1.00 92.19 162 GLN A O 1
ATOM 1275 N N . ARG A 1 163 ? -16.018 -0.220 2.226 1.00 90.81 163 ARG A N 1
ATOM 1276 C CA . ARG A 1 163 ? -14.694 -0.770 1.906 1.00 90.81 163 ARG A CA 1
ATOM 1277 C C . ARG A 1 163 ? -14.543 -2.251 2.259 1.00 90.81 163 ARG A C 1
ATOM 1279 O O . ARG A 1 163 ? -13.422 -2.738 2.385 1.00 90.81 163 ARG A O 1
ATOM 1286 N N . ARG A 1 164 ? -15.657 -2.982 2.394 1.00 93.50 164 ARG A N 1
ATOM 1287 C CA . ARG A 1 164 ? -15.687 -4.422 2.724 1.00 93.50 164 ARG A CA 1
ATOM 1288 C C . ARG A 1 164 ? -15.065 -4.730 4.093 1.00 93.50 164 ARG A C 1
ATOM 1290 O O . ARG A 1 164 ? -14.564 -5.829 4.322 1.00 93.50 164 ARG A O 1
ATOM 1297 N N . GLY A 1 165 ? -15.081 -3.753 4.995 1.00 93.81 165 GLY A N 1
ATOM 1298 C CA . GLY A 1 165 ? -14.548 -3.882 6.339 1.00 93.81 165 GLY A CA 1
ATOM 1299 C C . GLY A 1 165 ? -15.426 -4.735 7.238 1.00 93.81 165 GLY A C 1
ATOM 1300 O O . GLY A 1 165 ? -16.650 -4.623 7.227 1.00 93.81 165 GLY A O 1
ATOM 1301 N N . THR A 1 166 ? -14.787 -5.552 8.069 1.00 95.50 166 THR A N 1
ATOM 1302 C CA . THR A 1 166 ? -15.454 -6.316 9.126 1.00 95.50 166 THR A CA 1
ATOM 1303 C C . THR A 1 166 ? -15.127 -5.698 10.477 1.00 95.50 166 THR A C 1
ATOM 1305 O O . THR A 1 166 ? -13.963 -5.648 10.876 1.00 95.50 166 THR A O 1
ATOM 1308 N N . GLN A 1 167 ? -16.148 -5.229 11.196 1.00 96.56 167 GLN A N 1
ATOM 1309 C CA . GLN A 1 167 ? -15.961 -4.709 12.549 1.00 96.56 167 GLN A CA 1
ATOM 1310 C C . GLN A 1 167 ? -15.609 -5.851 13.506 1.00 96.56 167 GLN A C 1
ATOM 1312 O O . GLN A 1 167 ? -16.355 -6.823 13.617 1.00 96.56 167 GLN A O 1
ATOM 1317 N N . LEU A 1 168 ? -14.507 -5.705 14.237 1.00 96.44 168 LEU A N 1
ATOM 1318 C CA . LEU A 1 168 ? -14.104 -6.641 15.286 1.00 96.44 168 LEU A CA 1
ATOM 1319 C C . LEU A 1 168 ? -14.495 -6.150 16.676 1.00 96.44 168 LEU A C 1
ATOM 1321 O O . LEU A 1 168 ? -14.987 -6.929 17.488 1.00 96.44 168 LEU A O 1
ATOM 1325 N N . ASP A 1 169 ? -14.253 -4.869 16.958 1.00 96.12 169 ASP A N 1
ATOM 1326 C CA . ASP A 1 169 ? -14.444 -4.307 18.293 1.00 96.12 169 ASP A CA 1
ATOM 1327 C C . ASP A 1 169 ? -14.782 -2.812 18.242 1.00 96.12 169 ASP A C 1
ATOM 1329 O O . ASP A 1 169 ? -14.436 -2.103 17.293 1.00 96.12 169 ASP A O 1
ATOM 1333 N N . MET A 1 170 ? -15.462 -2.337 19.282 1.00 95.62 170 MET A N 1
ATOM 1334 C CA . MET A 1 170 ? -15.807 -0.934 19.494 1.00 95.62 170 MET A CA 1
ATOM 1335 C C . MET A 1 170 ? -15.708 -0.616 20.986 1.00 95.62 170 MET A C 1
ATOM 1337 O O . MET A 1 170 ? -16.517 -1.083 21.788 1.00 95.62 170 MET A O 1
ATOM 1341 N N . GLN A 1 171 ? -14.749 0.232 21.349 1.00 95.56 171 GLN A N 1
ATOM 1342 C CA . GLN A 1 171 ? -14.496 0.625 22.733 1.00 95.56 171 GLN A CA 1
ATOM 1343 C C . GLN A 1 171 ? -14.745 2.117 22.940 1.00 95.56 171 GLN A C 1
ATOM 1345 O O . GLN A 1 171 ? -14.304 2.958 22.158 1.00 95.56 171 GLN A O 1
ATOM 1350 N N . PHE A 1 172 ? -15.429 2.453 24.032 1.00 93.88 172 PHE A N 1
ATOM 1351 C CA . PHE A 1 172 ? -15.674 3.835 24.435 1.00 93.88 172 PHE A CA 1
ATOM 1352 C C . PHE A 1 172 ? -14.549 4.315 25.359 1.00 93.88 172 PHE A C 1
ATOM 1354 O O . PHE A 1 172 ? -14.403 3.836 26.483 1.00 93.88 172 PHE A O 1
ATOM 1361 N N . LEU A 1 173 ? -13.777 5.294 24.896 1.00 91.88 173 LEU A N 1
ATOM 1362 C CA . LEU A 1 173 ? -12.670 5.935 25.605 1.00 91.88 173 LEU A CA 1
ATOM 1363 C C . LEU A 1 173 ? -13.082 7.355 26.017 1.00 91.88 173 LEU A C 1
ATOM 1365 O O . LEU A 1 173 ? -12.599 8.361 25.491 1.00 91.88 173 LEU A O 1
ATOM 1369 N N . GLY A 1 174 ? -14.032 7.445 26.950 1.00 89.50 174 GLY A N 1
ATOM 1370 C CA . GLY A 1 174 ? -14.601 8.723 27.380 1.00 89.50 174 GLY A CA 1
ATOM 1371 C C . GLY A 1 174 ? -15.338 9.422 26.235 1.00 89.50 174 GLY A C 1
ATOM 1372 O O . GLY A 1 174 ? -16.429 9.001 25.865 1.00 89.50 174 GLY A O 1
ATOM 1373 N N . ASN A 1 175 ? -14.736 10.476 25.674 1.00 88.00 175 ASN A N 1
ATOM 1374 C CA . ASN A 1 175 ? -15.315 11.258 24.570 1.00 88.00 175 ASN A CA 1
ATOM 1375 C C . ASN A 1 175 ? -14.901 10.754 23.174 1.00 88.00 175 ASN A C 1
ATOM 1377 O O . ASN A 1 175 ? -15.375 11.278 22.163 1.00 88.00 175 ASN A O 1
ATOM 1381 N N . GLN A 1 176 ? -13.996 9.778 23.105 1.00 92.50 176 GLN A N 1
ATOM 1382 C CA . GLN A 1 176 ? -13.559 9.153 21.860 1.00 92.50 176 GLN A CA 1
ATOM 1383 C C . GLN A 1 176 ? -14.025 7.704 21.806 1.00 92.50 176 GLN A C 1
ATOM 1385 O O . GLN A 1 176 ? -14.265 7.066 22.829 1.00 92.50 176 GLN A O 1
ATOM 1390 N N . ILE A 1 177 ? -14.155 7.186 20.595 1.00 95.69 177 ILE A N 1
ATOM 1391 C CA . ILE A 1 177 ? -14.492 5.796 20.326 1.00 95.69 177 ILE A CA 1
ATOM 1392 C C . ILE A 1 177 ? -13.350 5.213 19.508 1.00 95.69 177 ILE A C 1
ATOM 1394 O O . ILE A 1 177 ? -12.933 5.797 18.506 1.00 95.69 177 ILE A O 1
ATOM 1398 N N . GLN A 1 178 ? -12.833 4.079 19.968 1.00 96.50 178 GLN A N 1
ATOM 1399 C CA . GLN A 1 178 ? -11.863 3.280 19.239 1.00 96.50 178 GLN A CA 1
ATOM 1400 C C . GLN A 1 178 ? -12.604 2.154 18.521 1.00 96.50 178 GLN A C 1
ATOM 1402 O O . GLN A 1 178 ? -13.273 1.337 19.152 1.00 96.50 178 GLN A O 1
ATOM 1407 N N . LEU A 1 179 ? -12.483 2.123 17.201 1.00 96.50 179 LEU A N 1
ATOM 1408 C CA . LEU A 1 179 ? -13.023 1.094 16.326 1.00 96.50 179 LEU A CA 1
ATOM 1409 C C . LEU A 1 179 ? -11.881 0.194 15.874 1.00 96.50 179 LEU A C 1
ATOM 1411 O O . LEU A 1 179 ? -10.868 0.686 15.381 1.00 96.50 179 LEU A O 1
ATOM 1415 N N . THR A 1 180 ? -12.058 -1.115 16.007 1.00 97.06 180 THR A N 1
ATOM 1416 C CA . THR A 1 180 ? -11.139 -2.097 15.426 1.00 97.06 180 THR A CA 1
ATOM 1417 C C . THR A 1 180 ? -11.834 -2.782 14.262 1.00 97.06 180 THR A C 1
ATOM 1419 O O . THR A 1 180 ? -12.886 -3.396 14.447 1.00 97.06 180 THR A O 1
ATOM 1422 N N . TYR A 1 181 ? -11.244 -2.680 13.077 1.00 97.38 181 TYR A N 1
ATOM 1423 C CA . TYR A 1 181 ? -11.756 -3.252 11.837 1.00 97.38 181 TYR A CA 1
ATOM 1424 C C . TYR A 1 181 ? -10.704 -4.127 11.169 1.00 97.38 181 TYR A C 1
ATOM 1426 O O . TYR A 1 181 ? -9.508 -3.856 11.247 1.00 97.38 181 TYR A O 1
ATOM 1434 N N . GLU A 1 182 ? -11.160 -5.152 10.464 1.00 97.12 182 GLU A N 1
ATOM 1435 C CA . GLU A 1 182 ? -10.368 -5.816 9.435 1.00 97.12 182 GLU A CA 1
ATOM 1436 C C . GLU A 1 182 ? -10.787 -5.282 8.072 1.00 97.12 182 GLU A C 1
ATOM 1438 O O . GLU A 1 182 ? -11.968 -5.315 7.732 1.00 97.12 182 GLU A O 1
ATOM 1443 N N . LEU A 1 183 ? -9.825 -4.751 7.321 1.00 95.31 183 LEU A N 1
ATOM 1444 C CA . LEU A 1 183 ? -10.040 -4.125 6.018 1.00 95.31 183 LEU A CA 1
ATOM 1445 C C . LEU A 1 183 ? -9.078 -4.728 4.987 1.00 95.31 183 LEU A C 1
ATOM 1447 O O . LEU A 1 183 ? -7.924 -5.007 5.321 1.00 95.31 183 LEU A O 1
ATOM 1451 N N . PRO A 1 184 ? -9.495 -4.890 3.725 1.00 94.81 184 PRO A N 1
ATOM 1452 C CA . PRO A 1 184 ? -8.571 -5.157 2.632 1.00 94.81 184 PRO A CA 1
ATOM 1453 C C . PRO A 1 184 ? -7.565 -4.013 2.479 1.00 94.81 184 PRO A C 1
ATOM 1455 O O . PRO A 1 184 ? -7.948 -2.849 2.362 1.00 94.81 184 PRO A O 1
ATOM 1458 N N . MET A 1 185 ? -6.267 -4.322 2.441 1.00 92.25 185 MET A N 1
ATOM 1459 C CA . MET A 1 185 ? -5.217 -3.302 2.312 1.00 92.25 185 MET A CA 1
ATOM 1460 C C . MET A 1 185 ? -5.355 -2.506 1.007 1.00 92.25 185 MET A C 1
ATOM 1462 O O . MET A 1 185 ? -5.075 -1.312 0.984 1.00 92.25 185 MET A O 1
ATOM 1466 N N . SER A 1 186 ? -5.821 -3.149 -0.068 1.00 91.00 186 SER A N 1
ATOM 1467 C CA . SER A 1 186 ? -6.082 -2.514 -1.367 1.00 91.00 186 SER A CA 1
ATOM 1468 C C . SER A 1 186 ? -7.071 -1.347 -1.262 1.00 91.00 186 SER A C 1
ATOM 1470 O O . SER A 1 186 ? -6.877 -0.311 -1.892 1.00 91.00 186 SER A O 1
ATOM 1472 N N . GLU A 1 187 ? -8.095 -1.483 -0.420 1.00 90.12 187 GLU A N 1
ATOM 1473 C CA . GLU A 1 187 ? -9.097 -0.445 -0.171 1.00 90.12 187 GLU A CA 1
ATOM 1474 C C . GLU A 1 187 ? -8.540 0.690 0.700 1.00 90.12 187 GLU A C 1
ATOM 1476 O O . GLU A 1 187 ? -8.881 1.855 0.494 1.00 90.12 187 GLU A O 1
ATOM 1481 N N . VAL A 1 188 ? -7.645 0.366 1.642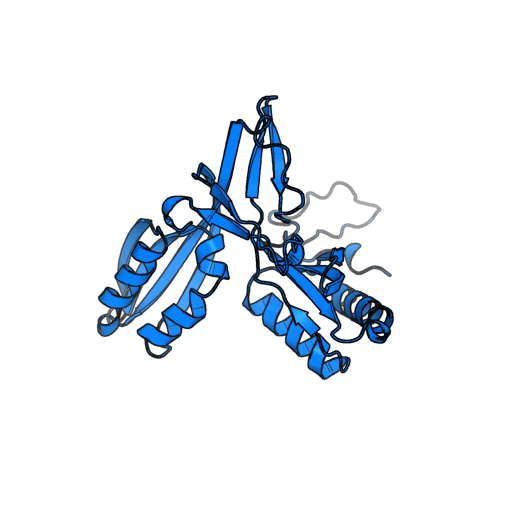 1.00 89.69 188 VAL A N 1
ATOM 1482 C CA . VAL A 1 188 ? -6.997 1.352 2.522 1.00 89.69 188 VAL A CA 1
ATOM 1483 C C . VAL A 1 188 ? -6.041 2.259 1.741 1.00 89.69 188 VAL A C 1
ATOM 1485 O O . VAL A 1 188 ? -6.001 3.467 1.967 1.00 89.69 188 VAL A O 1
ATOM 1488 N N . VAL A 1 189 ? -5.287 1.682 0.807 1.00 87.12 189 VAL A N 1
ATOM 1489 C CA . VAL A 1 189 ? -4.185 2.350 0.099 1.00 87.12 189 VAL A CA 1
ATOM 1490 C C . VAL A 1 189 ? -4.659 3.290 -1.024 1.00 87.12 189 VAL A C 1
ATOM 1492 O O . VAL A 1 189 ? -3.918 4.191 -1.399 1.00 87.12 189 VAL A O 1
ATOM 1495 N N . MET A 1 190 ? -5.882 3.127 -1.540 1.00 79.56 190 MET A N 1
ATOM 1496 C CA . MET A 1 190 ? -6.398 3.936 -2.658 1.00 79.56 190 MET A CA 1
ATOM 1497 C C . MET A 1 190 ? -6.824 5.367 -2.276 1.00 79.56 190 MET A C 1
ATOM 1499 O O . MET A 1 190 ? -6.468 6.298 -2.985 1.00 79.56 190 MET A O 1
ATOM 1503 N N . ASP A 1 191 ? -7.632 5.547 -1.222 1.00 83.56 191 ASP A N 1
ATOM 1504 C CA . ASP A 1 191 ? -8.194 6.868 -0.823 1.00 83.56 191 ASP A CA 1
ATOM 1505 C C . ASP A 1 191 ? -8.764 6.863 0.618 1.00 83.56 191 ASP A C 1
ATOM 1507 O O . ASP A 1 191 ? -9.458 7.779 1.056 1.00 83.56 191 ASP A O 1
ATOM 1511 N N . PHE A 1 192 ? -8.558 5.792 1.392 1.00 87.62 192 PHE A N 1
ATOM 1512 C CA . PHE A 1 192 ? -9.279 5.634 2.661 1.00 87.62 192 PHE A CA 1
ATOM 1513 C C . PHE A 1 192 ? -8.867 6.673 3.706 1.00 87.62 192 PHE A C 1
ATOM 1515 O O . PHE A 1 192 ? -9.709 7.168 4.454 1.00 87.62 192 PHE A O 1
ATOM 1522 N N . PHE A 1 193 ? -7.581 7.025 3.757 1.00 86.44 193 PHE A N 1
ATOM 1523 C CA . PHE A 1 193 ? -7.079 8.005 4.717 1.00 86.44 193 PHE A CA 1
ATOM 1524 C C . PHE A 1 193 ? -7.688 9.396 4.491 1.00 86.44 193 PHE A C 1
ATOM 1526 O O . PHE A 1 193 ? -8.187 10.008 5.440 1.00 86.44 193 PHE A O 1
ATOM 1533 N N . ASP A 1 194 ? -7.731 9.861 3.243 1.00 87.38 194 ASP A N 1
ATOM 1534 C CA . ASP A 1 194 ? -8.275 11.175 2.891 1.00 87.38 194 ASP A CA 1
ATOM 1535 C C . ASP A 1 194 ? -9.790 11.234 3.099 1.00 87.38 194 ASP A C 1
ATOM 1537 O O . ASP A 1 194 ? -10.310 12.191 3.688 1.00 87.38 194 ASP A O 1
ATOM 1541 N N . ARG A 1 195 ? -10.503 10.163 2.725 1.00 91.31 195 ARG A N 1
ATOM 1542 C CA . ARG A 1 195 ? -11.930 9.973 3.034 1.00 91.31 195 ARG A CA 1
ATOM 1543 C C . ARG A 1 195 ? -12.193 10.067 4.527 1.00 91.31 195 ARG A C 1
ATOM 1545 O O . ARG A 1 195 ? -13.042 10.856 4.947 1.00 91.31 195 ARG A O 1
ATOM 1552 N N . LEU A 1 196 ? -11.438 9.310 5.323 1.00 92.50 196 LEU A N 1
ATOM 1553 C CA . LEU A 1 196 ? -11.572 9.261 6.774 1.00 92.50 196 LEU A CA 1
ATOM 1554 C C . LEU A 1 196 ? -11.358 10.648 7.390 1.00 92.50 196 LEU A C 1
ATOM 1556 O O . LEU A 1 196 ? -12.161 11.092 8.213 1.00 92.50 196 LEU A O 1
ATOM 1560 N N . LYS A 1 197 ? -10.323 11.369 6.945 1.00 91.38 197 LYS A N 1
ATOM 1561 C CA . LYS A 1 197 ? -10.062 12.747 7.372 1.00 91.38 197 LYS A CA 1
ATOM 1562 C C . LYS A 1 197 ? -11.189 13.692 6.964 1.00 91.38 197 LYS A C 1
ATOM 1564 O O . LYS A 1 197 ? -11.606 14.508 7.784 1.00 91.38 197 LYS A O 1
ATOM 1569 N N . SER A 1 198 ? -11.726 13.576 5.757 1.00 93.62 198 SER A N 1
ATOM 1570 C CA . SER A 1 198 ? -12.816 14.431 5.277 1.00 93.62 198 SER A CA 1
ATOM 1571 C C . SER A 1 198 ? -14.102 14.248 6.097 1.00 93.62 198 SER A C 1
ATOM 1573 O O . SER A 1 198 ? -14.627 15.212 6.664 1.00 93.62 198 SER A O 1
ATOM 1575 N N . ILE A 1 199 ? -14.567 13.004 6.266 1.00 94.12 199 ILE A N 1
ATOM 1576 C CA . ILE A 1 199 ? -15.825 12.699 6.977 1.00 94.12 199 ILE A CA 1
ATOM 1577 C C . ILE A 1 199 ? -15.751 12.979 8.480 1.00 94.12 199 ILE A C 1
ATOM 1579 O O . ILE A 1 199 ? -16.780 13.224 9.114 1.00 94.12 199 ILE A O 1
ATOM 1583 N N . SER A 1 200 ? -14.542 12.972 9.047 1.00 92.31 200 SER A N 1
ATOM 1584 C CA . SER A 1 200 ? -14.294 13.276 10.454 1.00 92.31 200 SER A CA 1
ATOM 1585 C C . SER A 1 200 ? -13.801 14.705 10.691 1.00 92.31 200 SER A C 1
ATOM 1587 O O . SER A 1 200 ? -13.342 14.990 11.794 1.00 92.31 200 SER A O 1
ATOM 1589 N N . ARG A 1 201 ? -13.740 15.575 9.672 1.00 91.06 201 ARG A N 1
ATOM 1590 C CA . ARG A 1 201 ? -13.122 16.921 9.760 1.00 91.06 201 ARG A CA 1
ATOM 1591 C C . ARG A 1 201 ? -11.691 16.922 10.329 1.00 91.06 201 ARG A C 1
ATOM 1593 O O . ARG A 1 201 ? -11.293 17.830 11.050 1.00 91.06 201 ARG A O 1
ATOM 1600 N N . GLY A 1 202 ? -10.934 15.869 10.047 1.00 90.81 202 GLY A N 1
ATOM 1601 C CA . GLY A 1 202 ? -9.550 15.678 10.470 1.00 90.81 202 GLY A CA 1
ATOM 1602 C C . GLY A 1 202 ? -9.363 15.006 11.834 1.00 90.81 202 GLY A C 1
ATOM 1603 O O . GLY A 1 202 ? -8.239 14.604 12.140 1.00 90.81 202 GLY A O 1
ATOM 1604 N N . TYR A 1 203 ? -10.432 14.837 12.624 1.00 91.69 203 TYR A N 1
ATOM 1605 C CA . TYR A 1 203 ? -10.357 14.300 13.988 1.00 91.69 203 TYR A CA 1
ATOM 1606 C C . TYR A 1 203 ? -10.055 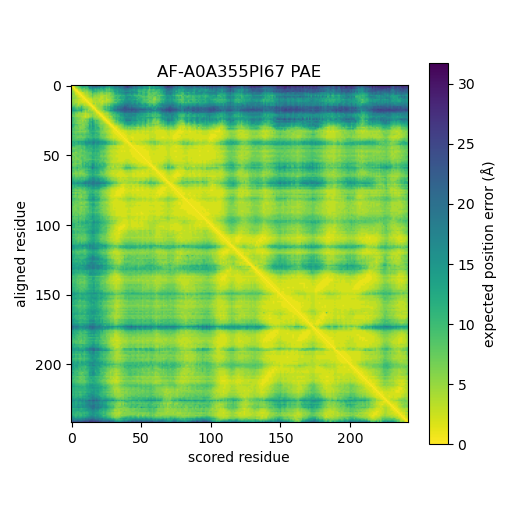12.803 14.088 1.00 91.69 203 TYR A C 1
ATOM 1608 O O . TYR A 1 203 ? -9.543 12.372 15.119 1.00 91.69 203 TYR A O 1
ATOM 1616 N N . ALA A 1 204 ? -10.375 12.007 13.067 1.00 93.50 204 ALA A N 1
ATOM 1617 C CA . ALA A 1 204 ? -10.095 10.581 13.083 1.00 93.50 204 ALA A CA 1
ATOM 1618 C C . ALA A 1 204 ? -8.599 10.319 12.875 1.00 93.50 204 ALA A C 1
ATOM 1620 O O . ALA A 1 204 ? -7.956 10.9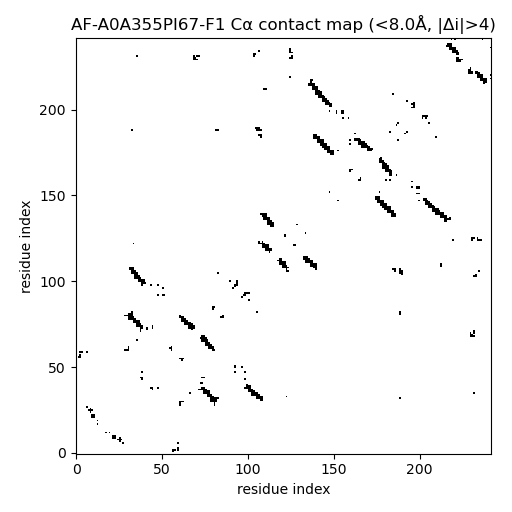45 12.025 1.00 93.50 204 ALA A O 1
ATOM 1621 N N . SER A 1 205 ? -8.043 9.377 13.629 1.00 92.06 205 SER A N 1
ATOM 1622 C CA . SER A 1 205 ? -6.720 8.805 13.374 1.00 92.06 205 SER A CA 1
ATOM 1623 C C . SER A 1 205 ? -6.854 7.351 12.959 1.00 92.06 205 SER A C 1
ATOM 1625 O O . SER A 1 205 ? -7.748 6.655 13.431 1.00 92.06 205 SER A O 1
ATOM 1627 N N . LEU A 1 206 ? -5.942 6.906 12.104 1.00 92.31 206 LEU A N 1
ATOM 1628 C CA . LEU A 1 206 ? -5.876 5.547 11.599 1.00 92.31 206 LEU A CA 1
ATOM 1629 C C . LEU A 1 206 ? -4.488 4.990 11.890 1.00 92.31 206 LEU A C 1
ATOM 1631 O O . LEU A 1 206 ? -3.486 5.589 11.504 1.00 92.31 206 LEU A O 1
ATOM 1635 N N . GLU A 1 207 ? -4.455 3.833 12.527 1.00 90.62 207 GLU A N 1
ATOM 1636 C CA . GLU A 1 207 ? -3.295 2.955 12.584 1.00 90.62 207 GLU A CA 1
ATOM 1637 C C . GLU A 1 207 ? -3.704 1.627 11.955 1.00 90.62 207 GLU A C 1
ATOM 1639 O O . GLU A 1 207 ? -4.804 1.143 12.214 1.00 90.62 207 GLU A O 1
ATOM 1644 N N . TYR A 1 208 ? -2.859 1.027 11.124 1.00 90.81 208 TYR A N 1
ATOM 1645 C CA . TYR A 1 208 ? -3.132 -0.299 10.587 1.00 90.81 208 TYR A CA 1
ATOM 1646 C C . TYR A 1 208 ? -1.860 -1.122 10.487 1.00 90.81 208 TYR A C 1
ATOM 1648 O O . TYR A 1 208 ? -0.776 -0.593 10.260 1.00 90.81 208 TYR A O 1
ATOM 1656 N N . ASN A 1 209 ? -2.015 -2.432 10.637 1.00 89.44 209 ASN A N 1
ATOM 1657 C CA . ASN A 1 209 ? -0.938 -3.395 10.476 1.00 89.44 209 ASN A CA 1
ATOM 1658 C C . ASN A 1 209 ? -1.438 -4.570 9.636 1.00 89.44 209 ASN A C 1
ATOM 1660 O O . ASN A 1 209 ? -2.605 -4.954 9.735 1.00 89.44 209 ASN A O 1
ATOM 1664 N N . PHE A 1 210 ? -0.560 -5.141 8.811 1.00 91.12 210 PHE A N 1
ATOM 1665 C CA . PHE A 1 210 ? -0.856 -6.378 8.091 1.00 91.12 210 PHE A CA 1
ATOM 1666 C C . PHE A 1 210 ? -1.191 -7.500 9.082 1.00 91.12 210 PHE A C 1
ATOM 1668 O O . PHE A 1 210 ? -0.436 -7.733 10.025 1.00 91.12 210 PHE A O 1
ATOM 1675 N N . GLU A 1 211 ? -2.303 -8.196 8.849 1.00 93.56 211 GLU A N 1
ATOM 1676 C CA . GLU A 1 211 ? -2.765 -9.301 9.693 1.00 93.56 211 GLU A CA 1
ATOM 1677 C C . GLU A 1 211 ? -2.569 -10.649 8.990 1.00 93.56 211 GLU A C 1
ATOM 1679 O O . GLU A 1 211 ? -1.965 -11.564 9.552 1.00 93.56 211 GLU A O 1
ATOM 1684 N N . ARG A 1 212 ? -3.092 -10.796 7.764 1.00 94.38 212 ARG A N 1
ATOM 1685 C CA . ARG A 1 212 ? -3.077 -12.065 7.016 1.00 94.38 212 ARG A CA 1
ATOM 1686 C C . ARG A 1 212 ? -3.378 -11.870 5.533 1.00 94.38 212 ARG A C 1
ATOM 1688 O O . ARG A 1 212 ? -3.872 -10.825 5.127 1.00 94.38 212 ARG A O 1
ATOM 1695 N N . PHE A 1 213 ? -3.164 -12.922 4.748 1.00 95.06 213 PHE A N 1
ATOM 1696 C CA . PHE A 1 213 ? -3.768 -13.065 3.425 1.00 95.06 213 PHE A CA 1
ATOM 1697 C C . PHE A 1 213 ? -5.103 -13.801 3.531 1.00 95.06 213 PHE A C 1
ATOM 1699 O O . PHE A 1 213 ? -5.204 -14.811 4.230 1.00 95.06 213 PHE A O 1
ATOM 1706 N N . GLU A 1 214 ? -6.119 -13.313 2.827 1.00 95.25 214 GLU A N 1
ATOM 1707 C CA . GLU A 1 214 ? -7.456 -13.900 2.813 1.00 95.25 214 GLU A CA 1
ATOM 1708 C C . GLU A 1 214 ? -7.970 -14.082 1.389 1.00 95.25 214 GLU A C 1
ATOM 1710 O O . GLU A 1 214 ? -7.757 -13.244 0.518 1.00 95.25 214 GLU A O 1
ATOM 1715 N N . ALA A 1 215 ? -8.640 -15.207 1.146 1.00 94.88 215 ALA A N 1
ATOM 1716 C CA . ALA A 1 215 ? -9.195 -15.536 -0.155 1.00 94.88 215 ALA A CA 1
ATOM 1717 C C . ALA A 1 215 ? -10.296 -14.554 -0.567 1.00 94.88 215 ALA A C 1
ATOM 1719 O O . ALA A 1 215 ? -11.293 -14.409 0.137 1.00 94.88 215 ALA A O 1
ATOM 1720 N N . ALA A 1 216 ? -10.156 -13.958 -1.749 1.00 93.00 216 ALA A N 1
ATOM 1721 C CA . ALA A 1 216 ? -11.097 -12.967 -2.255 1.00 93.00 216 ALA A CA 1
ATOM 1722 C C . ALA A 1 216 ? -11.414 -13.192 -3.738 1.00 93.00 216 ALA A C 1
ATOM 1724 O O . ALA A 1 216 ? -10.627 -13.770 -4.493 1.00 93.00 216 ALA A O 1
ATOM 1725 N N . LYS A 1 217 ? -12.590 -12.730 -4.178 1.00 90.94 217 LYS A N 1
ATOM 1726 C CA . LYS A 1 217 ? -13.010 -12.810 -5.585 1.00 90.94 217 LYS A CA 1
ATOM 1727 C C . LYS A 1 217 ? -12.412 -11.643 -6.362 1.00 90.94 217 LYS A C 1
ATOM 1729 O O . LYS A 1 217 ? -13.098 -10.665 -6.653 1.00 90.94 217 LYS A O 1
ATOM 1734 N N . LEU A 1 218 ? -11.128 -11.750 -6.668 1.00 90.75 218 LEU A N 1
ATOM 1735 C CA . LEU A 1 218 ? -10.377 -10.712 -7.363 1.00 90.75 218 LEU A CA 1
ATOM 1736 C C . LEU A 1 218 ? -10.415 -10.918 -8.878 1.00 90.75 218 LEU A C 1
ATOM 1738 O O . LEU A 1 218 ? -10.429 -12.049 -9.366 1.00 90.75 218 LEU A O 1
ATOM 1742 N N . VAL A 1 219 ? -10.431 -9.813 -9.616 1.00 89.06 219 VAL A N 1
ATOM 1743 C CA . VAL A 1 219 ? -10.324 -9.786 -11.077 1.00 89.06 219 VAL A CA 1
ATOM 1744 C C . VAL A 1 219 ? -9.317 -8.720 -11.499 1.00 89.06 219 VAL A C 1
ATOM 1746 O O . VAL A 1 219 ? -9.182 -7.683 -10.848 1.00 89.06 219 VAL A O 1
ATOM 1749 N N . ARG A 1 220 ? -8.603 -8.980 -12.596 1.00 88.38 220 ARG A N 1
ATOM 1750 C CA . ARG A 1 220 ? -7.74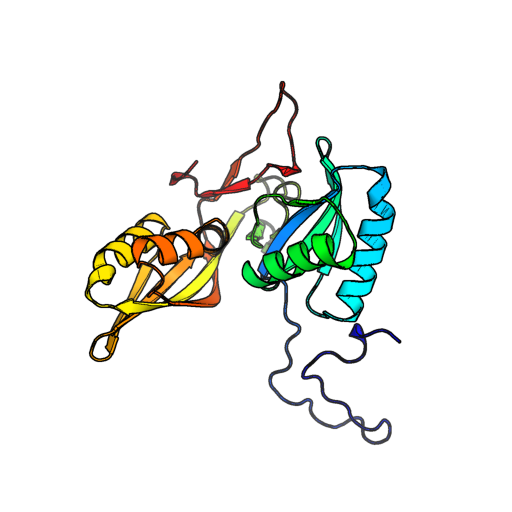7 -7.988 -13.254 1.00 88.38 220 ARG A CA 1
ATOM 1751 C C . ARG A 1 220 ? -8.609 -7.135 -14.184 1.00 88.38 220 ARG A C 1
ATOM 1753 O O . ARG A 1 220 ? -9.278 -7.677 -15.062 1.00 88.38 220 ARG A O 1
ATOM 1760 N N . LEU A 1 221 ? -8.573 -5.822 -13.992 1.00 87.62 221 LEU A N 1
ATOM 1761 C CA . LEU A 1 221 ? -9.180 -4.830 -14.871 1.00 87.62 221 LEU A CA 1
ATOM 1762 C C . LEU A 1 221 ? -8.080 -4.227 -15.754 1.00 87.62 221 LEU A C 1
ATOM 1764 O O . LEU A 1 221 ? -7.169 -3.571 -15.250 1.00 87.62 221 LEU A O 1
ATOM 1768 N N . ASP A 1 222 ? -8.178 -4.453 -17.063 1.00 87.00 222 ASP A N 1
ATOM 1769 C CA . ASP A 1 222 ? -7.300 -3.836 -18.060 1.00 87.00 222 ASP A CA 1
ATOM 1770 C C . ASP A 1 222 ? -7.939 -2.552 -18.606 1.00 87.00 222 ASP A C 1
ATOM 1772 O O . ASP A 1 222 ? -9.114 -2.548 -18.984 1.00 87.00 222 ASP A O 1
ATOM 1776 N N . VAL A 1 223 ? -7.150 -1.482 -18.717 1.00 85.25 223 VAL A N 1
ATOM 1777 C CA . VAL A 1 223 ? -7.568 -0.225 -19.355 1.00 85.25 223 VAL A CA 1
ATOM 1778 C C . VAL A 1 223 ? -7.010 -0.170 -20.775 1.00 85.25 223 VAL A C 1
ATOM 1780 O O . VAL A 1 223 ? -5.814 -0.373 -20.988 1.00 85.25 223 VAL A O 1
ATOM 1783 N N . LEU A 1 224 ? -7.881 0.100 -21.752 1.00 87.38 224 LEU A N 1
ATOM 1784 C CA . LEU A 1 224 ? -7.504 0.254 -23.156 1.00 87.38 224 LEU A CA 1
ATOM 1785 C C . LEU A 1 224 ? -7.640 1.717 -23.577 1.00 87.38 224 LEU A C 1
ATOM 1787 O O . LEU A 1 224 ? -8.705 2.315 -23.417 1.00 87.38 224 LEU A O 1
ATOM 1791 N N . ILE A 1 225 ? -6.589 2.270 -24.175 1.00 84.31 225 ILE A N 1
ATOM 1792 C CA . ILE A 1 225 ? -6.584 3.611 -24.766 1.00 84.31 225 ILE A CA 1
ATOM 1793 C C . ILE A 1 225 ? -6.363 3.442 -26.265 1.00 84.31 225 ILE A C 1
ATOM 1795 O O . ILE A 1 225 ? -5.395 2.829 -26.690 1.00 84.31 225 ILE A O 1
ATOM 1799 N N . ASN A 1 226 ? -7.294 3.944 -27.081 1.00 87.06 226 ASN A N 1
ATOM 1800 C CA . ASN A 1 226 ? -7.289 3.757 -28.541 1.00 87.06 226 ASN A CA 1
ATOM 1801 C C . ASN A 1 226 ? -7.241 2.287 -29.012 1.00 87.06 226 ASN A C 1
ATOM 1803 O O . ASN A 1 226 ? -6.895 2.017 -30.157 1.00 87.06 226 ASN A O 1
ATOM 1807 N N . GLY A 1 227 ? -7.653 1.345 -28.158 1.00 83.38 227 GLY A N 1
ATOM 1808 C CA . GLY A 1 227 ? -7.616 -0.091 -28.448 1.00 83.38 227 GLY A CA 1
ATOM 1809 C C . GLY A 1 227 ? -6.333 -0.790 -27.992 1.00 83.38 227 GLY A C 1
ATOM 1810 O O . GLY A 1 227 ? -6.320 -2.020 -27.952 1.00 83.38 227 GLY A O 1
ATOM 1811 N N . ASP A 1 228 ? -5.320 -0.037 -27.568 1.00 82.38 228 ASP A N 1
ATOM 1812 C CA . ASP A 1 228 ? -4.079 -0.575 -27.022 1.00 82.38 228 ASP A CA 1
ATOM 1813 C C . ASP A 1 228 ? -4.181 -0.696 -25.499 1.00 82.38 228 ASP A C 1
ATOM 1815 O O . ASP A 1 228 ? -4.700 0.193 -24.815 1.00 82.38 228 ASP A O 1
ATOM 1819 N N . LYS A 1 229 ? -3.720 -1.827 -24.959 1.00 83.31 229 LYS A N 1
ATOM 1820 C CA . LYS A 1 229 ? -3.700 -2.062 -23.513 1.00 83.31 229 LYS A CA 1
ATOM 1821 C C . LYS A 1 229 ? -2.619 -1.208 -22.868 1.00 83.31 229 LYS A C 1
ATOM 1823 O O . LYS A 1 229 ? -1.488 -1.191 -23.336 1.00 83.31 229 LYS A O 1
ATOM 1828 N N . VAL A 1 230 ? -2.962 -0.558 -21.761 1.00 81.31 230 VAL A N 1
ATOM 1829 C CA . VAL A 1 230 ? -2.006 0.218 -20.973 1.00 81.31 230 VAL A CA 1
ATOM 1830 C C . VAL A 1 230 ? -1.751 -0.497 -19.655 1.00 81.31 230 VAL A C 1
ATOM 1832 O O . VAL A 1 230 ? -2.487 -0.329 -18.684 1.00 81.31 230 VAL A O 1
ATOM 1835 N N . ASP A 1 231 ? -0.687 -1.297 -19.629 1.00 79.00 231 ASP A N 1
ATOM 1836 C CA . ASP A 1 231 ? -0.328 -2.151 -18.491 1.00 79.00 231 ASP A CA 1
ATOM 1837 C C . ASP A 1 231 ? -0.089 -1.361 -17.195 1.00 79.00 231 ASP A C 1
ATOM 1839 O O . ASP A 1 231 ? -0.485 -1.806 -16.121 1.00 79.00 231 ASP A O 1
ATOM 1843 N N . ALA A 1 232 ? 0.471 -0.150 -17.281 1.00 75.50 232 ALA A N 1
ATOM 1844 C CA . ALA A 1 232 ? 0.695 0.706 -16.111 1.00 75.50 232 ALA A CA 1
ATOM 1845 C C . ALA A 1 232 ? -0.600 1.176 -15.417 1.00 75.50 232 ALA A C 1
ATOM 1847 O O . ALA A 1 232 ? -0.553 1.633 -14.277 1.00 75.50 232 ALA A O 1
ATOM 1848 N N . LEU A 1 233 ? -1.750 1.075 -16.095 1.00 80.81 233 LEU A N 1
ATOM 1849 C CA . LEU A 1 233 ? -3.068 1.421 -15.552 1.00 80.81 233 LEU A CA 1
ATOM 1850 C C . LEU A 1 233 ? -3.891 0.185 -15.165 1.00 80.81 233 LEU A C 1
ATOM 1852 O O . LEU A 1 233 ? -5.030 0.329 -14.719 1.00 80.81 233 LEU A O 1
ATOM 1856 N N . ALA A 1 234 ? -3.350 -1.024 -15.342 1.00 84.00 234 ALA A N 1
ATOM 1857 C CA . ALA A 1 234 ? -4.030 -2.240 -14.929 1.00 84.00 234 ALA A CA 1
ATOM 1858 C C . ALA A 1 234 ? -4.149 -2.287 -13.399 1.00 84.00 234 ALA A C 1
ATOM 1860 O O . ALA A 1 234 ? -3.203 -1.981 -12.672 1.00 84.00 234 ALA A O 1
ATOM 1861 N N . VAL A 1 235 ? -5.312 -2.709 -12.903 1.00 85.38 235 VAL A N 1
ATOM 1862 C CA . VAL A 1 235 ? -5.586 -2.814 -11.463 1.00 85.38 235 VAL A CA 1
ATOM 1863 C C . VAL A 1 235 ? -6.236 -4.149 -11.125 1.00 85.38 235 VAL A C 1
ATOM 1865 O O . VAL A 1 235 ? -6.936 -4.750 -11.939 1.00 85.38 235 VAL A O 1
ATOM 1868 N N . ILE A 1 236 ? -5.994 -4.632 -9.907 1.00 88.25 236 ILE A N 1
ATOM 1869 C CA . ILE A 1 236 ? -6.673 -5.806 -9.353 1.00 88.25 236 ILE A CA 1
ATOM 1870 C C . ILE A 1 236 ? -7.747 -5.291 -8.406 1.00 88.25 236 ILE A C 1
ATOM 1872 O O . ILE A 1 236 ? -7.433 -4.578 -7.453 1.00 88.25 236 ILE A O 1
ATOM 1876 N N . ILE A 1 237 ? -8.997 -5.650 -8.678 1.00 88.44 237 ILE A N 1
ATOM 1877 C CA . ILE A 1 237 ? -10.162 -5.183 -7.925 1.00 88.44 237 ILE A CA 1
ATOM 1878 C C . ILE A 1 237 ? -11.036 -6.355 -7.497 1.00 88.44 237 ILE A C 1
ATOM 1880 O O . ILE A 1 237 ? -10.999 -7.440 -8.084 1.00 88.44 237 ILE A O 1
ATOM 1884 N N . HIS A 1 238 ? -11.841 -6.135 -6.461 1.00 89.69 238 HIS A N 1
ATOM 1885 C CA . HIS A 1 238 ? -12.857 -7.099 -6.069 1.00 89.69 238 HIS A CA 1
ATOM 1886 C C . HIS A 1 238 ? -13.988 -7.117 -7.103 1.00 89.69 238 HIS A C 1
ATOM 1888 O O . HIS A 1 238 ? -14.455 -6.065 -7.533 1.00 89.69 238 HIS A O 1
ATOM 1894 N N . ARG A 1 239 ? -14.468 -8.307 -7.475 1.00 87.88 239 ARG A N 1
ATOM 1895 C CA . ARG A 1 239 ? -15.471 -8.496 -8.537 1.00 87.88 239 ARG A CA 1
ATOM 1896 C C . ARG A 1 239 ? -16.769 -7.720 -8.314 1.00 87.88 239 ARG A C 1
ATOM 1898 O O . ARG A 1 239 ? -17.397 -7.317 -9.281 1.00 87.88 239 ARG A O 1
ATOM 1905 N N . ASP A 1 240 ? -17.169 -7.529 -7.062 1.00 85.31 240 ASP A N 1
ATOM 1906 C CA . ASP A 1 240 ? -18.398 -6.795 -6.734 1.00 85.31 240 ASP A CA 1
ATOM 1907 C C . ASP A 1 240 ? -18.259 -5.274 -6.953 1.00 85.31 240 ASP A C 1
ATOM 1909 O O . ASP A 1 240 ? -1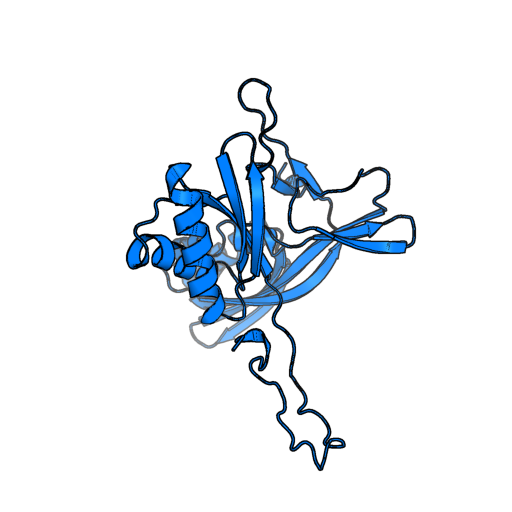9.264 -4.572 -7.001 1.00 85.31 240 ASP A O 1
ATOM 1913 N N . HIS A 1 241 ? -17.026 -4.771 -7.088 1.00 75.94 241 HIS A N 1
ATOM 1914 C CA . HIS A 1 241 ? -16.700 -3.372 -7.391 1.00 75.94 241 HIS A CA 1
ATOM 1915 C C . HIS A 1 241 ? -16.204 -3.184 -8.843 1.00 75.94 241 HIS A C 1
ATOM 1917 O O . HIS A 1 241 ? -15.770 -2.085 -9.190 1.00 75.94 241 HIS A O 1
ATOM 1923 N N . ALA A 1 242 ? -16.224 -4.247 -9.661 1.00 62.44 242 ALA A N 1
ATOM 1924 C CA . ALA A 1 242 ? -15.765 -4.250 -11.053 1.00 62.44 242 ALA A CA 1
ATOM 1925 C C . ALA A 1 242 ? -16.830 -3.792 -12.056 1.00 62.44 242 ALA A C 1
ATOM 1927 O O . ALA A 1 242 ? -18.035 -4.021 -11.800 1.00 62.44 242 ALA A O 1
#

Mean predicted aligned error: 7.15 Å

Nearest PDB structures (foldseek):
  3cb4-assembly6_F  TM=9.708E-01  e=1.725E-34  Escherichia coli K-12
  2ywf-assembly1_A  TM=9.565E-01  e=5.253E-29  Aquifex aeolicus VF5
  2ywe-assembly1_A  TM=9.572E-01  e=8.181E-29  Aquifex aeolicus VF5
  3deg-assembly1_C  TM=7.507E-01  e=3.924E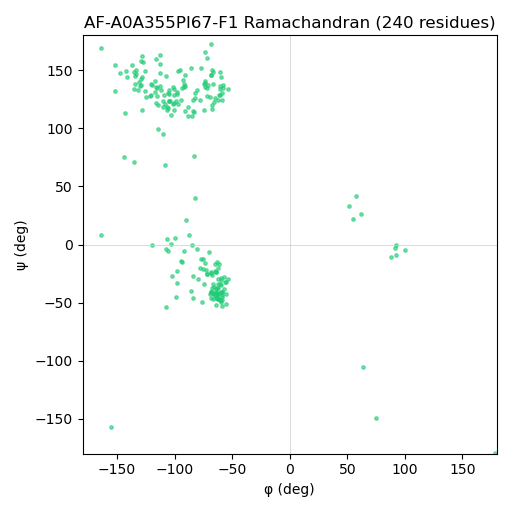-32  Escherichia coli K-12
  3jce-assembly1_x  TM=7.177E-01  e=1.590E-28  Escherichia coli K-12

Radius of gyration: 20.51 Å; Cα contacts (8 Å, |Δi|>4): 437; chains: 1; bounding box: 58×46×56 Å

Sequence (242 aa):
KEIHGAPVGDTITHTKTPDVPRLPGFQKVKPQVYAGMFPVSADDYEDFRDALEKLALNDASLEYEPENSDALGFGFRVGFLGTLHMEIIQERLEREYDLDLLTTAPTVVYELAMKNGDIQYVSNPSKLPDMADVEQMREPIVRASILVPQEFVGNVIAECEQRRGTQLDMQFLGNQIQLTYELPMSEVVMDFFDRLKSISRGYASLEYNFERFEAAKLVRLDVLINGDKVDALAVIIHRDHA

pLDDT: mean 88.26, std 7.68, range [45.19, 97.38]

Foldseek 3Di:
DAPVVDDPQWDDDDPVCPPDDIDPDDDLQAFFKKKWKAFPDPVCAVLLVVLLVVVCRVPVHKDWDWDAWPPRGTTIIIGHNAQVRVVVSVVCCCPVRVTHMDIFFMFGWKWFQFPVRDIDIDGFLVPDDPVVGTPFIWFWKKWKKKKAFPVLVVVLVVLCVVQVKDWDDWDDPPRIIITIIIGGVRSVRRCSVVSQCVSRVNRMDMDIDTDDIGTAQKDKDWDDDVNHTTRSHIDIDGPVVD